Protein AF-A0A2M6ZTB7-F1 (afdb_monomer_lite)

Radius of gyration: 18.41 Å; chains: 1; bounding box: 44×35×54 Å

pLDDT: mean 92.67, std 8.5, range [42.66, 98.5]

Sequence (188 aa):
QRTSDKVWKHCDDIGVPPEVRERMFDTPRVFSTPVFTVYLQDWFQLLSSLDICVRQQIAMRYDIDNLSELYTAVTGFETTPVQLQQAGARVLNMIKAINVREGFSRKDDSLPERWFEPLQAEGKEVRLMDYYRKQELTKDDLNAMLDEYYTERGWDVEKGIPTKELLTNLGMADIAEDLAKQGRLRDG

Foldseek 3Di:
DPPLVVLVVVCVQLPPDPVLSVVQCVDPLSGQPLLSVLSVQLLVQLCVVVVFDPDPVRSVVHGLQVVQVVCCVPPVDHDHSVRSSLVSLLRVLVVLLVVLLVPDWPVNVDDDPCQQDWDADPNDTDHCARPVRPDGDDPVNVLVSQLVNCVSSCHDSVTSHHACVSCVVSVNNVSSVVCVVVVSYDDD

Structure (mmCIF, N/CA/C/O backbone):
data_AF-A0A2M6ZTB7-F1
#
_entry.id   AF-A0A2M6ZTB7-F1
#
loop_
_atom_site.group_PDB
_atom_site.id
_atom_site.type_symbol
_atom_site.label_atom_id
_atom_site.label_alt_id
_atom_site.label_comp_id
_atom_site.label_asym_id
_atom_site.label_entity_id
_atom_site.label_seq_id
_atom_site.pdbx_PDB_ins_code
_atom_site.Cartn_x
_atom_site.Cartn_y
_atom_site.Cartn_z
_atom_site.occupancy
_atom_site.B_iso_or_equiv
_atom_site.auth_seq_id
_atom_site.auth_comp_id
_atom_site.auth_asym_id
_atom_site.auth_atom_id
_atom_site.pdbx_PDB_model_num
ATOM 1 N N . GLN A 1 1 ? 6.199 14.087 -23.010 1.00 42.66 1 GLN A N 1
ATOM 2 C CA . GLN A 1 1 ? 6.257 15.246 -22.092 1.00 42.66 1 GLN A CA 1
ATOM 3 C C . GLN A 1 1 ? 4.886 15.479 -21.434 1.00 42.66 1 GLN A C 1
ATOM 5 O O . GLN A 1 1 ? 4.325 16.556 -21.550 1.00 42.66 1 GLN A O 1
ATOM 10 N N . ARG A 1 2 ? 4.290 14.438 -20.817 1.00 43.94 2 ARG A N 1
ATOM 11 C CA . ARG A 1 2 ? 2.910 14.488 -20.275 1.00 43.94 2 ARG A CA 1
ATOM 12 C C . ARG A 1 2 ? 2.606 13.372 -19.252 1.00 43.94 2 ARG A C 1
ATOM 14 O O . ARG A 1 2 ? 1.513 12.811 -19.258 1.00 43.94 2 ARG A O 1
ATOM 21 N N . THR A 1 3 ? 3.598 12.978 -18.451 1.00 59.25 3 THR A N 1
ATOM 22 C CA . THR A 1 3 ? 3.530 11.779 -17.591 1.00 59.25 3 THR A CA 1
ATOM 23 C C . THR A 1 3 ? 3.493 12.069 -16.089 1.00 59.25 3 THR A C 1
ATOM 25 O O . THR A 1 3 ? 2.875 11.288 -15.379 1.00 59.25 3 THR A O 1
ATOM 28 N N . SER A 1 4 ? 4.049 13.187 -15.611 1.00 68.00 4 SER A N 1
ATOM 29 C CA . SER A 1 4 ? 3.966 13.604 -14.200 1.00 68.00 4 SER A CA 1
ATOM 30 C C . SER A 1 4 ? 2.580 14.139 -13.835 1.00 68.00 4 SER A C 1
ATOM 32 O O . SER A 1 4 ? 1.966 13.644 -12.901 1.00 68.00 4 SER A O 1
ATOM 34 N N . ASP A 1 5 ? 2.028 15.069 -14.620 1.00 80.56 5 ASP A N 1
ATOM 35 C CA . ASP A 1 5 ? 0.853 15.860 -14.210 1.00 80.56 5 ASP A CA 1
ATOM 36 C C . ASP A 1 5 ? -0.415 15.018 -14.023 1.00 80.56 5 ASP A C 1
ATOM 38 O O . ASP A 1 5 ? -1.240 15.293 -13.157 1.00 80.56 5 ASP A O 1
ATOM 42 N N . LYS A 1 6 ? -0.573 13.957 -14.826 1.00 83.94 6 LYS A N 1
ATOM 43 C CA . LYS A 1 6 ? -1.694 13.017 -14.680 1.00 83.94 6 LYS A CA 1
ATOM 44 C C . LYS A 1 6 ? -1.564 12.161 -13.427 1.00 83.94 6 LYS A C 1
ATOM 46 O O . LYS A 1 6 ? -2.572 11.889 -12.786 1.00 83.94 6 LYS A O 1
ATOM 51 N N . VAL A 1 7 ? -0.343 11.730 -13.107 1.00 87.50 7 VAL A N 1
ATOM 52 C CA . VAL A 1 7 ? -0.070 10.982 -11.876 1.00 87.50 7 VAL A CA 1
ATOM 53 C C . VAL A 1 7 ? -0.282 11.899 -10.680 1.00 87.50 7 VAL A C 1
ATOM 55 O O . VAL A 1 7 ? -0.933 11.488 -9.738 1.00 87.50 7 VAL A O 1
ATOM 58 N N . TRP A 1 8 ? 0.162 13.155 -10.754 1.00 89.31 8 TRP A N 1
ATOM 59 C CA . TRP A 1 8 ? -0.031 14.145 -9.694 1.00 89.31 8 TRP A CA 1
ATOM 60 C C . TRP A 1 8 ? -1.503 14.422 -9.434 1.00 89.31 8 TRP A C 1
ATOM 62 O O . TRP A 1 8 ? -1.934 14.306 -8.295 1.00 89.31 8 TRP A O 1
ATOM 72 N N . LYS A 1 9 ? -2.287 14.683 -10.488 1.00 90.88 9 LYS A N 1
ATOM 73 C CA . LYS A 1 9 ? -3.735 14.827 -10.340 1.00 90.88 9 LYS A CA 1
ATOM 74 C C . LYS A 1 9 ? -4.351 13.589 -9.686 1.00 90.88 9 LYS A C 1
ATOM 76 O O . LYS A 1 9 ? -5.177 13.726 -8.800 1.00 90.88 9 LYS A O 1
ATOM 81 N N . HIS A 1 10 ? -3.959 12.392 -10.117 1.00 92.38 10 HIS A N 1
ATOM 82 C CA . HIS A 1 10 ? -4.506 11.177 -9.526 1.00 92.38 10 HIS A CA 1
ATOM 83 C C . HIS A 1 10 ? -4.080 10.989 -8.062 1.00 92.38 10 HIS A C 1
ATOM 85 O O . HIS A 1 10 ? -4.892 10.553 -7.258 1.00 92.38 10 HIS A O 1
ATOM 91 N N . CYS A 1 11 ? -2.840 11.342 -7.712 1.00 94.00 11 CYS A N 1
ATOM 92 C CA . CYS A 1 11 ? -2.367 11.387 -6.332 1.00 94.00 11 CYS A CA 1
ATOM 93 C C . CYS A 1 11 ? -3.241 12.321 -5.488 1.00 94.00 11 CYS A C 1
ATOM 95 O O . CYS A 1 11 ? -3.661 11.921 -4.409 1.00 94.00 11 CYS A O 1
ATOM 97 N N . ASP A 1 12 ? -3.565 13.508 -6.001 1.00 93.56 12 ASP A N 1
ATOM 98 C CA . ASP A 1 12 ? -4.455 14.453 -5.321 1.00 93.56 12 ASP A CA 1
ATOM 99 C C . ASP A 1 12 ? -5.869 13.865 -5.174 1.00 93.56 12 ASP A C 1
ATOM 101 O O . ASP A 1 12 ? -6.426 13.878 -4.081 1.00 93.56 12 ASP A O 1
ATOM 105 N N . ASP A 1 13 ? -6.409 13.260 -6.240 1.00 94.75 13 ASP A N 1
ATOM 106 C CA . ASP A 1 13 ? -7.751 12.664 -6.249 1.00 94.75 13 ASP A CA 1
ATOM 107 C C . ASP A 1 13 ? -7.890 11.527 -5.212 1.00 94.75 13 ASP A C 1
ATOM 109 O O . ASP A 1 13 ? -8.931 11.398 -4.575 1.00 94.75 13 ASP A O 1
ATOM 113 N N . ILE A 1 14 ? -6.851 10.709 -4.995 1.00 95.00 14 ILE A N 1
ATOM 114 C CA . ILE A 1 14 ? -6.863 9.632 -3.979 1.00 95.00 14 ILE A CA 1
ATOM 115 C C . ILE A 1 14 ? -6.324 10.090 -2.608 1.00 95.00 14 ILE A C 1
ATOM 117 O O . ILE A 1 14 ? -6.221 9.286 -1.677 1.00 95.00 14 ILE A O 1
ATOM 121 N N . GLY A 1 15 ? -5.977 11.377 -2.491 1.00 93.62 15 GLY A N 1
ATOM 122 C CA . GLY A 1 15 ? -5.510 12.071 -1.290 1.00 93.62 15 GLY A CA 1
ATOM 123 C C . GLY A 1 15 ? -4.103 11.693 -0.805 1.00 93.62 15 GLY A C 1
ATOM 124 O O . GLY A 1 15 ? -3.825 11.725 0.394 1.00 93.62 15 GLY A O 1
ATOM 125 N N . VAL A 1 16 ? -3.198 11.320 -1.706 1.00 95.38 16 VAL A N 1
ATOM 126 C CA . VAL A 1 16 ? -1.769 11.189 -1.382 1.00 95.38 16 VAL A CA 1
ATOM 127 C C . VAL A 1 16 ? -1.266 12.515 -0.789 1.00 95.38 16 VAL A C 1
ATOM 129 O O . VAL A 1 16 ? -1.418 13.553 -1.438 1.00 95.38 16 VAL A O 1
ATOM 132 N N . PRO A 1 17 ? -0.627 12.512 0.395 1.00 94.06 17 PRO A N 1
ATOM 133 C CA . PRO A 1 17 ? -0.090 13.738 0.975 1.00 94.06 17 PRO A CA 1
ATOM 134 C C . PRO A 1 17 ? 0.930 14.431 0.047 1.00 94.06 17 PRO A C 1
ATOM 136 O O . PRO A 1 17 ? 1.728 13.741 -0.602 1.00 94.06 17 PRO A O 1
ATOM 139 N N . PRO A 1 18 ? 0.953 15.776 -0.039 1.00 91.94 18 PRO A N 1
ATOM 140 C CA . PRO A 1 18 ? 1.816 16.499 -0.978 1.00 91.94 18 PRO A CA 1
ATOM 141 C C . PRO A 1 18 ? 3.305 16.152 -0.858 1.00 91.94 18 PRO A C 1
ATOM 143 O O . PRO A 1 18 ? 3.977 15.965 -1.871 1.00 91.94 18 PRO A O 1
ATOM 146 N N . GLU A 1 19 ? 3.808 15.989 0.365 1.00 92.31 19 GLU A N 1
ATOM 147 C CA . GLU A 1 19 ? 5.194 15.612 0.647 1.00 92.31 19 GLU A CA 1
ATOM 148 C C . GLU A 1 19 ? 5.526 14.193 0.167 1.00 92.31 19 GLU A C 1
ATOM 150 O O . GLU A 1 19 ? 6.653 13.904 -0.239 1.00 92.31 19 GLU A O 1
ATOM 155 N N . VAL A 1 20 ? 4.535 13.298 0.175 1.00 93.12 20 VAL A N 1
ATOM 156 C CA . VAL A 1 20 ? 4.659 11.939 -0.360 1.00 93.12 20 VAL A CA 1
ATOM 157 C C . VAL A 1 20 ? 4.690 12.002 -1.885 1.00 93.12 20 VAL A C 1
ATOM 159 O O . VAL A 1 20 ? 5.563 11.417 -2.527 1.00 93.12 20 VAL A O 1
ATOM 162 N N . ARG A 1 21 ? 3.758 12.754 -2.478 1.00 90.81 21 ARG A N 1
ATOM 163 C CA . ARG A 1 21 ? 3.678 12.957 -3.926 1.00 90.81 21 ARG A CA 1
ATOM 164 C C . ARG A 1 21 ? 4.986 13.522 -4.479 1.00 90.81 21 ARG A C 1
ATOM 166 O O . ARG A 1 21 ? 5.409 13.094 -5.545 1.00 90.81 21 ARG A O 1
ATOM 173 N N . GLU A 1 22 ? 5.636 14.442 -3.772 1.00 89.31 22 GLU A N 1
ATOM 174 C CA . GLU A 1 22 ? 6.933 14.998 -4.172 1.00 89.31 22 GLU A CA 1
ATOM 175 C C . GLU A 1 22 ? 8.058 13.956 -4.091 1.00 89.31 22 GLU A C 1
ATOM 177 O O . GLU A 1 22 ? 8.725 13.714 -5.101 1.00 89.31 22 GLU A O 1
ATOM 182 N N . ARG A 1 23 ? 8.214 13.251 -2.957 1.00 90.62 23 ARG A N 1
ATOM 183 C CA . ARG A 1 23 ? 9.262 12.215 -2.819 1.00 90.62 23 ARG A CA 1
ATOM 184 C C . ARG A 1 23 ? 9.094 11.047 -3.790 1.00 90.62 23 ARG A C 1
ATOM 186 O O . ARG A 1 23 ? 10.084 10.432 -4.171 1.00 90.62 23 ARG A O 1
ATOM 193 N N . MET A 1 24 ? 7.868 10.752 -4.239 1.00 89.88 24 MET A N 1
ATOM 194 C CA . MET A 1 24 ? 7.627 9.719 -5.254 1.00 89.88 24 MET A CA 1
ATOM 195 C C . MET A 1 24 ? 8.403 9.993 -6.549 1.00 89.88 24 MET A C 1
ATOM 197 O O . MET A 1 24 ? 8.732 9.037 -7.244 1.00 89.88 24 MET A O 1
ATOM 201 N N . PHE A 1 25 ? 8.690 11.253 -6.890 1.00 87.62 25 PHE A N 1
ATOM 202 C CA . PHE A 1 25 ? 9.443 11.622 -8.096 1.00 87.62 25 PHE A CA 1
ATOM 203 C C . PHE A 1 25 ? 10.911 11.976 -7.816 1.00 87.62 25 PHE A C 1
ATOM 205 O O . PHE A 1 25 ? 11.693 12.101 -8.759 1.00 87.62 25 PHE A O 1
ATOM 212 N N . ASP A 1 26 ? 11.302 12.085 -6.546 1.00 83.94 26 ASP A N 1
ATOM 213 C CA . ASP A 1 26 ? 12.676 12.344 -6.108 1.00 83.94 26 ASP A CA 1
ATOM 214 C C . ASP A 1 26 ? 13.402 11.031 -5.770 1.00 83.94 26 ASP A C 1
ATOM 216 O O . ASP A 1 26 ? 13.726 10.716 -4.628 1.00 83.94 26 ASP A O 1
ATOM 220 N N . THR A 1 27 ? 13.589 10.192 -6.788 1.00 78.62 27 THR A N 1
ATOM 221 C CA . THR A 1 27 ? 14.215 8.869 -6.657 1.00 78.62 27 THR A CA 1
ATOM 222 C C . THR A 1 27 ? 15.121 8.583 -7.856 1.00 78.62 27 THR A C 1
ATOM 224 O O . THR A 1 27 ? 14.825 9.044 -8.965 1.00 78.62 27 THR A O 1
ATOM 227 N N . PRO A 1 28 ? 16.191 7.775 -7.703 1.00 71.88 28 PRO A N 1
ATOM 228 C CA . PRO A 1 28 ? 17.043 7.363 -8.821 1.00 71.88 28 PRO A CA 1
ATOM 229 C C . PRO A 1 28 ? 16.280 6.731 -9.996 1.00 71.88 28 PRO A C 1
ATOM 231 O O . PRO A 1 28 ? 16.726 6.821 -11.137 1.00 71.88 28 PRO A O 1
ATOM 234 N N . ARG A 1 29 ? 15.103 6.141 -9.737 1.00 78.38 29 ARG A N 1
ATOM 235 C CA . ARG A 1 29 ? 14.225 5.531 -10.753 1.00 78.38 29 ARG A CA 1
ATOM 236 C C . ARG A 1 29 ? 13.236 6.505 -11.399 1.00 78.38 29 ARG A C 1
ATOM 238 O O . ARG A 1 29 ? 12.318 6.071 -12.090 1.00 78.38 29 ARG A O 1
ATOM 245 N N . VAL A 1 30 ? 13.382 7.816 -11.170 1.00 80.00 30 VAL A N 1
ATOM 246 C CA . VAL A 1 30 ? 12.500 8.910 -11.640 1.00 80.00 30 VAL A CA 1
ATOM 247 C C . VAL A 1 30 ? 11.078 8.874 -11.056 1.00 80.00 30 VAL A C 1
ATOM 249 O O . VAL A 1 30 ? 10.447 9.917 -10.911 1.00 80.00 30 VAL A O 1
ATOM 252 N N . PHE A 1 31 ? 10.547 7.695 -10.732 1.00 89.62 31 PHE A N 1
ATOM 253 C CA . PHE A 1 31 ? 9.262 7.508 -10.076 1.00 89.62 31 PHE A CA 1
ATOM 254 C C . PHE A 1 31 ? 9.243 6.223 -9.242 1.00 89.62 31 PHE A C 1
ATOM 256 O O . PHE A 1 31 ? 9.491 5.129 -9.754 1.00 89.62 31 PHE A O 1
ATOM 263 N N . SER A 1 32 ? 8.918 6.352 -7.958 1.00 92.81 32 SER A N 1
ATOM 264 C CA . SER A 1 32 ? 8.777 5.231 -7.034 1.00 92.81 32 SER A CA 1
ATOM 265 C C . SER A 1 32 ? 7.390 4.612 -7.201 1.00 92.81 32 SER A C 1
ATOM 267 O O . SER A 1 32 ? 6.411 5.001 -6.561 1.00 92.81 32 SER A O 1
ATOM 269 N N . THR A 1 33 ? 7.305 3.616 -8.086 1.00 94.06 33 THR A N 1
ATOM 270 C CA . THR A 1 33 ? 6.103 2.783 -8.214 1.00 94.06 33 THR A CA 1
ATOM 271 C C . THR A 1 33 ? 5.721 2.056 -6.917 1.00 94.06 33 THR A C 1
ATOM 273 O O . THR A 1 33 ? 4.517 1.919 -6.699 1.00 94.06 33 THR A O 1
ATOM 276 N N . PRO A 1 34 ? 6.648 1.631 -6.028 1.00 95.56 34 PRO A N 1
ATOM 277 C CA . PRO A 1 34 ? 6.288 1.021 -4.746 1.00 95.56 34 PRO A CA 1
ATOM 278 C C . PRO A 1 34 ? 5.505 1.965 -3.837 1.00 95.56 34 PRO A C 1
ATOM 280 O O . PRO A 1 34 ? 4.427 1.604 -3.367 1.00 95.56 34 PRO A O 1
ATOM 283 N N . VAL A 1 35 ? 5.996 3.197 -3.662 1.00 95.94 35 VAL A N 1
ATOM 284 C CA . VAL A 1 35 ? 5.342 4.210 -2.823 1.00 95.94 35 VAL A CA 1
ATOM 285 C C . VAL A 1 35 ? 3.971 4.558 -3.397 1.00 95.94 35 VAL A C 1
ATOM 287 O O . VAL A 1 35 ? 2.975 4.530 -2.684 1.00 95.94 35 VAL A O 1
ATOM 290 N N . PHE A 1 36 ? 3.873 4.774 -4.711 1.00 96.00 36 PHE A N 1
ATOM 291 C CA . PHE A 1 36 ? 2.584 5.000 -5.371 1.00 96.00 36 PHE A CA 1
ATOM 292 C C . PHE A 1 36 ? 1.600 3.829 -5.202 1.00 96.00 36 PHE A C 1
ATOM 294 O O . PHE A 1 36 ? 0.402 4.038 -5.007 1.00 96.00 36 PHE A O 1
ATOM 301 N N . THR A 1 37 ? 2.099 2.590 -5.231 1.00 96.62 37 THR A N 1
ATOM 302 C CA . THR A 1 37 ? 1.276 1.381 -5.084 1.00 96.62 37 THR A CA 1
ATOM 303 C C . THR A 1 37 ? 0.607 1.297 -3.714 1.00 96.62 37 THR A C 1
ATOM 305 O O . THR A 1 37 ? -0.526 0.825 -3.649 1.00 96.62 37 THR A O 1
ATOM 308 N N . VAL A 1 38 ? 1.242 1.779 -2.637 1.00 97.88 38 VAL A N 1
ATOM 309 C CA . VAL A 1 38 ? 0.643 1.799 -1.288 1.00 97.88 38 VAL A CA 1
ATOM 310 C C . VAL A 1 38 ? -0.702 2.526 -1.298 1.00 97.88 38 VAL A C 1
ATOM 312 O O . VAL A 1 38 ? -1.724 1.942 -0.936 1.00 97.88 38 VAL A O 1
ATOM 315 N N . TYR A 1 39 ? -0.709 3.757 -1.802 1.00 96.94 39 TYR A N 1
ATOM 316 C CA . TYR A 1 39 ? -1.903 4.600 -1.842 1.00 96.94 39 TYR A CA 1
ATOM 317 C C . TYR A 1 39 ? -2.938 4.101 -2.847 1.00 96.94 39 TYR A C 1
ATOM 319 O O . TYR A 1 39 ? -4.137 4.142 -2.579 1.00 96.94 39 TYR A O 1
ATOM 327 N N . LEU A 1 40 ? -2.488 3.576 -3.990 1.00 95.75 40 LEU A N 1
ATOM 328 C CA . LEU A 1 40 ? -3.390 3.003 -4.984 1.00 95.75 40 LEU A CA 1
ATOM 329 C C . LEU A 1 40 ? -4.127 1.769 -4.440 1.00 95.75 40 LEU A C 1
ATOM 331 O O . LEU A 1 40 ? -5.316 1.589 -4.702 1.00 95.75 40 LEU A O 1
ATOM 335 N N . GLN A 1 41 ? -3.439 0.919 -3.675 1.00 97.44 41 GLN A N 1
ATOM 336 C CA . GLN A 1 41 ? -4.066 -0.235 -3.039 1.00 97.44 41 GLN A CA 1
ATOM 337 C C . GLN A 1 41 ? -5.074 0.190 -1.972 1.00 97.44 41 GLN A C 1
ATOM 339 O O . GLN A 1 41 ? -6.168 -0.366 -1.945 1.00 97.44 41 GLN A O 1
ATOM 344 N N . ASP A 1 42 ? -4.760 1.197 -1.157 1.00 97.62 42 ASP A N 1
ATOM 345 C CA . ASP A 1 42 ? -5.686 1.718 -0.139 1.00 97.62 42 ASP A CA 1
ATOM 346 C C . ASP A 1 42 ? -6.947 2.290 -0.774 1.00 97.62 42 ASP A C 1
ATOM 348 O O . ASP A 1 42 ? -8.061 1.979 -0.348 1.00 97.62 42 ASP A O 1
ATOM 352 N N . TRP A 1 43 ? -6.775 3.043 -1.860 1.00 96.94 43 TRP A N 1
ATOM 353 C CA . TRP A 1 43 ? -7.870 3.544 -2.676 1.00 96.94 43 TRP A CA 1
ATOM 354 C C . TRP A 1 43 ? -8.745 2.413 -3.227 1.00 96.94 43 TRP A C 1
ATOM 356 O O . TRP A 1 43 ? -9.968 2.457 -3.112 1.00 96.94 43 TRP A O 1
ATOM 366 N N . PHE A 1 44 ? -8.147 1.356 -3.781 1.00 96.50 44 PHE A N 1
ATOM 367 C CA . PHE A 1 44 ? -8.914 0.215 -4.280 1.00 96.50 44 PHE A CA 1
ATOM 368 C C . PHE A 1 44 ? -9.634 -0.557 -3.177 1.00 96.50 44 PHE A C 1
ATOM 370 O O . PHE A 1 44 ? -10.754 -1.017 -3.414 1.00 96.50 44 PHE A O 1
ATOM 377 N N . GLN A 1 45 ? -9.050 -0.678 -1.983 1.00 97.44 45 GLN A N 1
ATOM 378 C CA . GLN A 1 45 ? -9.747 -1.288 -0.851 1.00 97.44 45 GLN A CA 1
ATOM 379 C C . GLN A 1 45 ? -10.917 -0.432 -0.375 1.00 97.44 45 GLN A C 1
ATOM 381 O O . GLN A 1 45 ? -11.980 -0.975 -0.070 1.00 97.44 45 GLN A O 1
ATOM 386 N N . LEU A 1 46 ? -10.767 0.894 -0.375 1.00 96.88 46 LEU A N 1
ATOM 387 C CA . LEU A 1 46 ? -11.864 1.810 -0.085 1.00 96.88 46 LEU A CA 1
ATOM 388 C C . LEU A 1 46 ? -12.998 1.648 -1.106 1.00 96.88 46 LEU A C 1
ATOM 390 O O . LEU A 1 46 ? -14.128 1.373 -0.71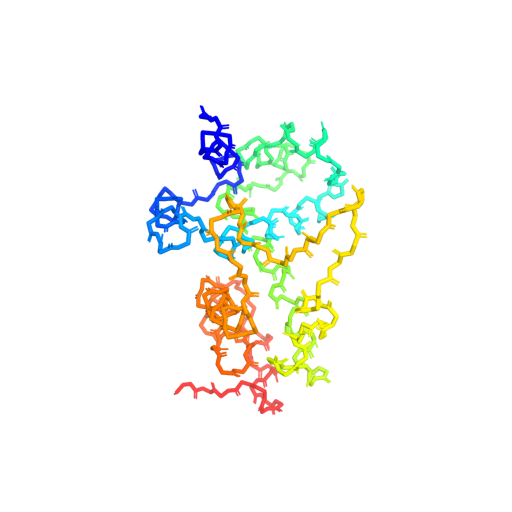2 1.00 96.88 46 LEU A O 1
ATOM 394 N N . LEU A 1 47 ? -12.701 1.736 -2.407 1.00 96.88 47 LEU A N 1
ATOM 395 C CA . LEU A 1 47 ? -13.711 1.576 -3.461 1.00 96.88 47 LEU A CA 1
ATOM 396 C C . LEU A 1 47 ? -14.421 0.221 -3.379 1.00 96.88 47 LEU A C 1
ATOM 398 O O . LEU A 1 47 ? -15.644 0.170 -3.470 1.00 96.88 47 LEU A O 1
ATOM 402 N N . SER A 1 48 ? -13.670 -0.860 -3.157 1.00 96.56 48 SER A N 1
ATOM 403 C CA . SER A 1 48 ? -14.238 -2.205 -3.003 1.00 96.56 48 SER A CA 1
ATOM 404 C C . SER A 1 48 ? -15.147 -2.304 -1.775 1.00 96.56 48 SER A C 1
ATOM 406 O O . SER A 1 48 ? -16.188 -2.949 -1.839 1.00 96.56 48 SER A O 1
ATOM 408 N N . SER A 1 49 ? -14.797 -1.630 -0.675 1.00 96.44 49 SER A N 1
ATOM 409 C CA . SER A 1 49 ? -15.620 -1.596 0.544 1.00 96.44 49 SER A CA 1
ATOM 410 C C . SER A 1 49 ? -16.910 -0.791 0.366 1.00 96.44 49 SER A C 1
ATOM 412 O O . SER A 1 49 ? -17.897 -1.060 1.044 1.00 96.44 49 SER A O 1
ATOM 414 N N . LEU A 1 50 ? -16.907 0.183 -0.548 1.00 95.94 50 LEU A N 1
ATOM 415 C CA . LEU A 1 50 ? -18.075 0.984 -0.925 1.00 95.94 50 LEU A CA 1
ATOM 416 C C . LEU A 1 50 ? -18.888 0.361 -2.076 1.00 95.94 50 LEU A C 1
ATOM 418 O O . LEU A 1 50 ? -19.841 0.979 -2.543 1.00 95.94 50 LEU A O 1
ATOM 422 N N . ASP A 1 51 ? -18.499 -0.828 -2.551 1.00 94.94 51 ASP A N 1
ATOM 423 C CA . ASP A 1 51 ? -19.060 -1.502 -3.732 1.00 94.94 51 ASP A CA 1
ATOM 424 C C . ASP A 1 51 ? -19.022 -0.637 -5.014 1.00 94.94 51 ASP A C 1
ATOM 426 O O . ASP A 1 51 ? -19.852 -0.736 -5.920 1.00 94.94 51 ASP A O 1
ATOM 430 N N . ILE A 1 52 ? -18.021 0.244 -5.111 1.00 95.38 52 ILE A N 1
ATOM 431 C CA . ILE A 1 52 ? -17.788 1.078 -6.289 1.00 95.38 52 ILE A CA 1
ATOM 432 C C . ILE A 1 52 ? -16.916 0.309 -7.278 1.00 95.38 52 ILE A C 1
ATOM 434 O O . ILE A 1 52 ? -15.823 -0.165 -6.967 1.00 95.38 52 ILE A O 1
ATOM 438 N N . CYS A 1 53 ? -17.376 0.230 -8.527 1.00 94.69 53 CYS A N 1
ATOM 439 C CA . CYS A 1 53 ? -16.642 -0.451 -9.585 1.00 94.69 53 CYS A CA 1
ATOM 440 C C . CYS A 1 53 ? -15.248 0.171 -9.802 1.00 94.69 53 CYS A C 1
ATOM 442 O O . CYS A 1 53 ? -15.122 1.303 -10.265 1.00 94.69 53 CYS A O 1
ATOM 444 N N . VAL A 1 54 ? -14.195 -0.621 -9.581 1.00 93.19 54 VAL A N 1
ATOM 445 C CA . VAL A 1 54 ? -12.786 -0.205 -9.740 1.00 93.19 54 VAL A CA 1
ATOM 446 C C . VAL A 1 54 ? -12.327 -0.072 -11.198 1.00 93.19 54 VAL A C 1
ATOM 448 O O . VAL A 1 54 ? -11.166 0.241 -11.461 1.00 93.19 54 VAL A O 1
ATOM 451 N N . ARG A 1 55 ? -13.209 -0.307 -12.184 1.00 92.75 55 ARG A N 1
ATOM 452 C CA . ARG A 1 55 ? -12.860 -0.078 -13.592 1.00 92.75 55 ARG A CA 1
ATOM 453 C C . ARG A 1 55 ? -12.462 1.381 -13.770 1.00 92.75 55 ARG A C 1
ATOM 455 O O . ARG A 1 55 ? -13.199 2.273 -13.364 1.00 92.75 55 ARG A O 1
ATOM 462 N N . GLN A 1 56 ? -11.338 1.611 -14.440 1.00 87.12 56 GLN A N 1
ATOM 463 C CA . GLN A 1 56 ? -10.696 2.922 -14.529 1.00 87.12 56 GLN A CA 1
ATOM 464 C C . GLN A 1 56 ? -11.665 4.056 -14.917 1.00 87.12 56 GLN A C 1
ATOM 466 O O . GLN A 1 56 ? -11.673 5.105 -14.284 1.00 87.12 56 GLN A O 1
ATOM 471 N N . GLN A 1 57 ? -12.533 3.847 -15.911 1.00 89.69 57 GLN A N 1
ATOM 472 C CA . GLN A 1 57 ? -13.507 4.852 -16.359 1.00 89.69 57 GLN A CA 1
ATOM 473 C C . GLN A 1 57 ? -14.586 5.222 -15.323 1.00 89.69 57 GLN A C 1
ATOM 475 O O . GLN A 1 57 ? -15.246 6.248 -15.480 1.00 89.69 57 GLN A O 1
ATOM 480 N N . ILE A 1 58 ? -14.794 4.374 -14.314 1.00 91.31 58 ILE A N 1
ATOM 481 C CA . ILE A 1 58 ? -15.692 4.617 -13.183 1.00 91.31 58 ILE A CA 1
ATOM 482 C C . ILE A 1 58 ? -14.893 5.197 -12.017 1.00 91.31 58 ILE A C 1
ATOM 484 O O . ILE A 1 58 ? -15.233 6.275 -11.547 1.00 91.31 58 ILE A O 1
ATOM 488 N N . ALA A 1 59 ? -13.795 4.544 -11.624 1.00 89.50 59 ALA A N 1
ATOM 489 C CA . ALA A 1 59 ? -12.954 4.966 -10.504 1.00 89.50 59 ALA A CA 1
ATOM 490 C C . ALA A 1 59 ? -12.438 6.410 -10.648 1.00 89.50 59 ALA A C 1
ATOM 492 O O . ALA A 1 59 ? -12.431 7.147 -9.674 1.00 89.50 59 ALA A O 1
ATOM 493 N N . MET A 1 60 ? -12.089 6.853 -11.864 1.00 88.81 60 MET A N 1
ATOM 494 C CA . MET A 1 60 ? -11.623 8.227 -12.130 1.00 88.81 60 MET A CA 1
ATOM 495 C C . MET A 1 60 ? -12.715 9.311 -12.024 1.00 88.81 60 MET A C 1
ATOM 497 O O . MET A 1 60 ? -12.437 10.475 -12.298 1.00 88.81 60 MET A O 1
ATOM 501 N N . ARG A 1 61 ? -13.967 8.953 -11.711 1.00 92.06 61 ARG A N 1
ATOM 502 C CA . ARG A 1 61 ? -15.040 9.925 -11.426 1.00 92.06 61 ARG A CA 1
ATOM 503 C C . ARG A 1 61 ? -15.133 10.291 -9.951 1.00 92.06 61 ARG A C 1
ATOM 505 O O . ARG A 1 61 ? -15.901 11.185 -9.611 1.00 92.06 61 ARG A O 1
ATOM 512 N N . TYR A 1 62 ? -14.393 9.581 -9.113 1.00 95.06 62 TYR A N 1
ATOM 513 C CA . TYR A 1 62 ? -14.388 9.756 -7.677 1.00 95.06 62 TYR A CA 1
ATOM 514 C C . TYR A 1 62 ? -13.042 10.320 -7.246 1.00 95.06 62 TYR A C 1
ATOM 516 O O . TYR A 1 62 ? -12.001 9.955 -7.791 1.00 95.06 62 TYR A O 1
ATOM 524 N N . ASP A 1 63 ? -13.101 11.193 -6.259 1.00 96.38 63 ASP A N 1
ATOM 525 C CA . ASP A 1 63 ? -11.970 11.679 -5.491 1.00 96.38 63 ASP A CA 1
ATOM 526 C C . ASP A 1 63 ? -12.325 11.513 -4.008 1.00 96.38 63 ASP A C 1
ATOM 528 O O . ASP A 1 63 ? -13.471 11.214 -3.651 1.00 96.38 63 ASP A O 1
ATOM 532 N N . ILE A 1 64 ? -11.331 11.611 -3.136 1.00 96.75 64 ILE A N 1
ATOM 533 C CA . ILE A 1 64 ? -11.518 11.323 -1.717 1.00 96.75 64 ILE A CA 1
ATOM 534 C C . ILE A 1 64 ? -12.495 12.299 -1.043 1.00 96.75 64 ILE A C 1
ATOM 536 O O . ILE A 1 64 ? -13.225 11.900 -0.130 1.00 96.75 64 ILE A O 1
ATOM 540 N N . ASP A 1 65 ? -12.563 13.539 -1.531 1.00 96.94 65 ASP A N 1
ATOM 541 C CA . ASP A 1 65 ? -13.454 14.569 -1.008 1.00 96.94 65 ASP A CA 1
ATOM 542 C C . ASP A 1 65 ? -14.906 14.218 -1.336 1.00 96.94 65 ASP A C 1
ATOM 544 O O . ASP A 1 65 ? -15.725 14.038 -0.429 1.00 96.94 65 ASP A O 1
ATOM 548 N N . ASN A 1 66 ? -15.211 13.985 -2.615 1.00 96.94 66 ASN A N 1
ATOM 549 C CA . ASN A 1 66 ? -16.560 13.648 -3.051 1.00 96.94 66 ASN A CA 1
ATOM 550 C C . ASN A 1 66 ? -17.042 12.302 -2.495 1.00 96.94 66 ASN A C 1
ATOM 552 O O . ASN A 1 66 ? -18.224 12.163 -2.181 1.00 96.94 66 ASN A O 1
ATOM 556 N N . LEU A 1 67 ? -16.150 11.325 -2.290 1.00 97.12 67 LEU A N 1
ATOM 557 C CA . LEU A 1 67 ? -16.519 10.066 -1.644 1.00 97.12 67 LEU A CA 1
ATOM 558 C C . LEU A 1 67 ? -16.887 10.262 -0.178 1.00 97.12 67 LEU A C 1
ATOM 560 O O . LEU A 1 67 ? -17.820 9.612 0.289 1.00 97.12 67 LEU A O 1
ATOM 564 N N . SER A 1 68 ? -16.193 11.145 0.542 1.00 97.38 68 SER A N 1
ATOM 565 C CA . SER A 1 68 ? -16.517 11.437 1.943 1.00 97.38 68 SER A CA 1
ATOM 566 C C . SER A 1 68 ? -17.894 12.092 2.088 1.00 97.38 68 SER A C 1
ATOM 568 O O . SER A 1 68 ? -18.684 11.700 2.956 1.00 97.38 68 SER A O 1
ATOM 570 N N . GLU A 1 69 ? -18.236 12.999 1.171 1.00 98.06 69 GLU A N 1
ATOM 571 C CA . GLU A 1 69 ? -19.555 13.628 1.099 1.00 98.06 69 GLU A CA 1
ATOM 572 C C . GLU A 1 69 ? -20.645 12.615 0.731 1.00 98.06 69 GLU A C 1
ATOM 574 O O . GLU A 1 69 ? -21.672 12.536 1.407 1.00 98.06 69 GLU A O 1
ATOM 579 N N . LEU A 1 70 ? -20.412 11.794 -0.301 1.00 97.44 70 LEU A N 1
ATOM 580 C CA . LEU A 1 70 ? -21.348 10.755 -0.738 1.00 97.44 70 LEU A CA 1
ATOM 581 C C . LEU A 1 70 ? -21.600 9.722 0.363 1.00 97.44 70 LEU A C 1
ATOM 583 O O . LEU A 1 70 ? -22.751 9.371 0.619 1.00 97.44 70 LEU A O 1
ATOM 587 N N . TYR A 1 71 ? -20.547 9.256 1.035 1.00 98.06 71 TYR A N 1
ATOM 588 C CA . TYR A 1 71 ? -20.661 8.315 2.145 1.00 98.06 71 TYR A CA 1
ATOM 589 C C . TYR A 1 71 ? -21.521 8.892 3.273 1.00 98.06 71 TYR A C 1
ATOM 591 O O . TYR A 1 71 ? -22.460 8.233 3.730 1.00 98.06 71 TYR A O 1
ATOM 599 N N . THR A 1 72 ? -21.250 10.137 3.679 1.00 98.19 72 THR A N 1
ATOM 600 C CA . THR A 1 72 ? -22.012 10.818 4.734 1.00 98.19 72 THR A CA 1
ATOM 601 C C . THR A 1 72 ? -23.474 10.999 4.326 1.00 98.19 72 THR A C 1
ATOM 603 O O . THR A 1 72 ? -24.377 10.680 5.099 1.00 98.19 72 THR A O 1
ATOM 606 N N . ALA A 1 73 ? -23.729 11.438 3.091 1.00 98.06 73 ALA A N 1
ATOM 607 C CA . ALA A 1 73 ? -25.077 11.679 2.583 1.00 98.06 73 ALA A CA 1
ATOM 608 C C . ALA A 1 73 ? -25.923 10.399 2.477 1.00 98.06 73 ALA A C 1
ATOM 610 O O . ALA A 1 73 ? -27.123 10.432 2.742 1.00 98.06 73 ALA A O 1
ATOM 611 N N . VAL A 1 74 ? -25.315 9.275 2.084 1.00 97.56 74 VAL A N 1
ATOM 612 C CA . VAL A 1 74 ? -26.021 7.997 1.896 1.00 97.56 74 VAL A CA 1
ATOM 613 C C . VAL A 1 74 ? -26.229 7.259 3.217 1.00 97.56 74 VAL A C 1
ATOM 615 O O . VAL A 1 74 ? -27.288 6.671 3.426 1.00 97.56 74 VAL A O 1
ATOM 618 N N . THR A 1 75 ? -25.230 7.258 4.102 1.00 97.50 75 THR A N 1
ATOM 619 C CA . THR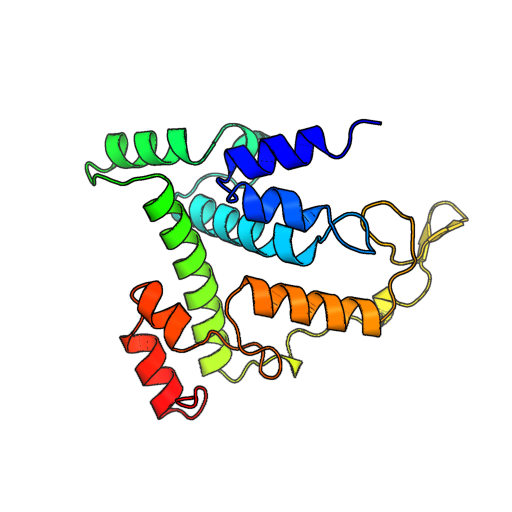 A 1 75 ? -25.250 6.429 5.320 1.00 97.50 75 THR A CA 1
ATOM 620 C C . THR A 1 75 ? -25.718 7.174 6.568 1.00 97.50 75 THR A C 1
ATOM 622 O O . THR A 1 75 ? -26.169 6.539 7.520 1.00 97.50 75 THR A O 1
ATOM 625 N N . GLY A 1 76 ? -25.602 8.505 6.587 1.00 97.75 76 GLY A N 1
ATOM 626 C CA . GLY A 1 76 ? -25.809 9.332 7.776 1.00 97.75 76 GLY A CA 1
ATOM 627 C C . GLY A 1 76 ? -24.653 9.297 8.784 1.00 97.75 76 GLY A C 1
ATOM 628 O O . GLY A 1 76 ? -24.739 9.966 9.811 1.00 97.75 76 GLY A O 1
ATOM 629 N N . PHE A 1 77 ? -23.577 8.545 8.522 1.00 97.31 77 PHE A N 1
ATOM 630 C CA . PHE A 1 77 ? -22.371 8.558 9.348 1.00 97.31 77 PHE A CA 1
ATOM 631 C C . PHE A 1 77 ? -21.410 9.632 8.850 1.00 97.31 77 PHE A C 1
ATOM 633 O O . PHE A 1 77 ? -20.865 9.520 7.753 1.00 97.31 77 PHE A O 1
ATOM 640 N N . GLU A 1 78 ? -21.183 10.654 9.671 1.00 97.44 78 GLU A N 1
ATOM 641 C CA . GLU A 1 78 ? -20.210 11.699 9.361 1.00 97.44 78 GLU A CA 1
ATOM 642 C C . GLU A 1 78 ? -18.803 11.109 9.223 1.00 97.44 78 GLU A C 1
ATOM 644 O O . GLU A 1 78 ? -18.333 10.355 10.081 1.00 97.44 78 GLU A O 1
ATOM 649 N N . THR A 1 79 ? -18.127 11.462 8.131 1.00 97.19 79 THR A N 1
ATOM 650 C CA . THR A 1 79 ? -16.735 11.089 7.896 1.00 97.19 79 THR A CA 1
ATOM 651 C C . THR A 1 79 ? -15.956 12.224 7.239 1.00 97.19 79 THR A C 1
ATOM 653 O O . THR A 1 79 ? -16.532 13.184 6.732 1.00 97.19 79 THR A O 1
ATOM 656 N N . THR A 1 80 ? -14.632 12.111 7.242 1.00 97.50 80 THR A N 1
ATOM 657 C CA . THR A 1 80 ? -13.722 13.020 6.543 1.00 97.50 80 THR A CA 1
ATOM 658 C C . THR A 1 80 ? -12.912 12.265 5.488 1.00 97.50 80 THR A C 1
ATOM 660 O O . THR A 1 80 ? -12.762 11.041 5.593 1.00 97.50 80 THR A O 1
ATOM 663 N N . PRO A 1 81 ? -12.319 12.966 4.504 1.00 97.00 81 PRO A N 1
ATOM 664 C CA . PRO A 1 81 ? -11.426 12.350 3.524 1.00 97.00 81 PRO A CA 1
ATOM 665 C C . PRO A 1 81 ? -10.331 11.498 4.181 1.00 97.00 81 PRO A C 1
ATOM 667 O O . PRO A 1 81 ? -10.169 10.323 3.859 1.00 97.00 81 PRO A O 1
ATOM 670 N N . VAL A 1 82 ? -9.665 12.045 5.204 1.00 95.94 82 VAL A N 1
ATOM 671 C CA . VAL A 1 82 ? -8.603 11.358 5.959 1.00 95.94 82 VAL A CA 1
ATOM 672 C C . VAL A 1 82 ? -9.111 10.078 6.628 1.00 95.94 82 VAL A C 1
ATOM 674 O O . VAL A 1 82 ? -8.434 9.050 6.596 1.00 95.94 82 VAL A O 1
ATOM 677 N N . GLN A 1 83 ? -10.312 10.102 7.213 1.00 96.62 83 GLN A N 1
ATOM 678 C CA . GLN A 1 83 ? -10.897 8.918 7.847 1.00 96.62 83 GLN A CA 1
ATOM 679 C C . GLN A 1 83 ? -11.220 7.815 6.830 1.00 96.62 83 GLN A C 1
ATOM 681 O O . GLN A 1 83 ? -10.997 6.637 7.123 1.00 96.62 83 GLN A O 1
ATOM 686 N N . LEU A 1 84 ? -11.696 8.168 5.629 1.00 96.50 84 LEU A N 1
ATOM 687 C CA . LEU A 1 84 ? -11.921 7.196 4.556 1.00 96.50 84 LEU A CA 1
ATOM 688 C C . LEU A 1 84 ? -10.613 6.597 4.028 1.00 96.50 84 LEU A C 1
ATOM 690 O O . LEU A 1 84 ? -10.543 5.388 3.802 1.00 96.50 84 LEU A O 1
ATOM 694 N N . GLN A 1 85 ? -9.553 7.393 3.898 1.00 95.75 85 GLN A N 1
ATOM 695 C CA . GLN A 1 85 ? -8.234 6.870 3.523 1.00 95.75 85 GLN A CA 1
ATOM 696 C C . GLN A 1 85 ? -7.698 5.891 4.565 1.00 95.75 85 GLN A C 1
ATOM 698 O O . GLN A 1 85 ? -7.263 4.790 4.224 1.00 95.75 85 GLN A O 1
ATOM 703 N N . GLN A 1 86 ? -7.797 6.251 5.848 1.00 96.81 86 GLN A N 1
ATOM 704 C CA . GLN A 1 86 ? -7.438 5.362 6.952 1.00 96.81 86 GLN A CA 1
ATOM 705 C C . GLN A 1 86 ? -8.266 4.072 6.936 1.00 96.81 86 GLN A C 1
ATOM 707 O O . GLN A 1 86 ? -7.748 3.013 7.289 1.00 96.81 86 GLN A O 1
ATOM 712 N N . ALA A 1 87 ? -9.530 4.121 6.500 1.00 97.56 87 ALA A N 1
ATOM 713 C CA . ALA A 1 87 ? -10.346 2.924 6.327 1.00 97.56 87 ALA A CA 1
ATOM 714 C C . ALA A 1 87 ? -9.802 2.004 5.220 1.00 97.56 87 ALA A C 1
ATOM 716 O O . ALA A 1 87 ? -9.674 0.803 5.457 1.00 97.56 87 ALA A O 1
ATOM 717 N N . GLY A 1 88 ? -9.410 2.549 4.062 1.00 97.69 88 GLY A N 1
ATOM 718 C CA . GLY A 1 88 ? -8.752 1.784 2.993 1.00 97.69 88 GLY A CA 1
ATOM 719 C C . GLY A 1 88 ? -7.448 1.126 3.460 1.00 97.69 88 GLY A C 1
ATOM 720 O O . GLY A 1 88 ? -7.263 -0.086 3.307 1.00 97.69 88 GLY A O 1
ATOM 721 N N . ALA A 1 89 ? -6.592 1.896 4.141 1.00 98.00 89 ALA A N 1
ATOM 722 C CA . ALA A 1 89 ? -5.349 1.400 4.731 1.00 98.00 89 ALA A CA 1
ATOM 723 C C . ALA A 1 89 ? -5.595 0.299 5.776 1.00 98.00 89 ALA A C 1
ATOM 725 O O . ALA A 1 89 ? -4.882 -0.711 5.801 1.00 98.00 89 ALA A O 1
ATOM 726 N N . ARG A 1 90 ? -6.620 0.457 6.624 1.00 98.50 90 ARG A N 1
ATOM 727 C CA . ARG A 1 90 ? -7.040 -0.547 7.613 1.00 98.50 90 ARG A CA 1
ATOM 728 C C . ARG A 1 90 ? -7.450 -1.856 6.943 1.00 98.50 90 ARG A C 1
ATOM 730 O O . ARG A 1 90 ? -6.999 -2.909 7.383 1.00 98.50 90 ARG A O 1
ATOM 737 N N . VAL A 1 91 ? -8.241 -1.808 5.869 1.00 98.31 91 VAL A N 1
ATOM 738 C CA . VAL A 1 91 ? -8.694 -3.013 5.151 1.00 98.31 91 VAL A CA 1
ATOM 739 C C . VAL A 1 91 ? -7.516 -3.796 4.575 1.00 98.31 91 VAL A C 1
ATOM 741 O O . VAL A 1 91 ? -7.432 -5.005 4.790 1.00 98.31 91 VAL A O 1
ATOM 744 N N . LEU A 1 92 ? -6.561 -3.147 3.903 1.00 98.31 92 LEU A N 1
ATOM 745 C CA . LEU A 1 92 ? -5.425 -3.896 3.357 1.00 98.31 92 LEU A CA 1
ATOM 746 C C . LEU A 1 92 ? -4.541 -4.490 4.466 1.00 98.31 92 LEU A C 1
ATOM 748 O O . LEU A 1 92 ? -4.068 -5.621 4.351 1.00 98.31 92 LEU A O 1
ATOM 752 N N . ASN A 1 93 ? -4.324 -3.748 5.555 1.00 98.44 93 ASN A N 1
ATOM 753 C CA . ASN A 1 93 ? -3.526 -4.237 6.677 1.00 98.44 93 ASN A CA 1
ATOM 754 C C . ASN A 1 93 ? -4.222 -5.383 7.426 1.00 98.44 93 ASN A C 1
ATOM 756 O O . ASN A 1 93 ? -3.542 -6.312 7.853 1.00 98.44 93 ASN A O 1
ATOM 760 N N . MET A 1 94 ? -5.555 -5.382 7.500 1.00 98.31 94 MET A N 1
ATOM 761 C CA . MET A 1 94 ? -6.344 -6.525 7.967 1.00 98.31 94 MET A CA 1
ATOM 762 C C . MET A 1 94 ? -6.102 -7.761 7.089 1.00 98.31 94 MET A C 1
ATOM 764 O O . MET A 1 94 ? -5.820 -8.840 7.605 1.00 98.31 94 MET A O 1
ATOM 768 N N . ILE A 1 95 ? -6.152 -7.612 5.760 1.00 97.88 95 ILE A N 1
ATOM 769 C CA . ILE A 1 95 ? -5.886 -8.715 4.822 1.00 97.88 95 ILE A CA 1
ATOM 770 C C . ILE A 1 95 ? -4.466 -9.263 5.023 1.00 97.88 95 ILE A C 1
ATOM 772 O O . ILE A 1 95 ? -4.281 -10.478 5.124 1.00 97.88 95 ILE A O 1
ATOM 776 N N . LYS A 1 96 ? -3.456 -8.388 5.147 1.00 98.00 96 LYS A N 1
ATOM 777 C CA . LYS A 1 96 ? -2.083 -8.832 5.433 1.00 98.00 96 LYS A CA 1
ATOM 778 C C . LYS A 1 96 ? -1.987 -9.523 6.792 1.00 98.00 96 LYS A C 1
ATOM 780 O O . LYS A 1 96 ? -1.336 -10.558 6.874 1.00 98.00 96 LYS A O 1
ATOM 785 N N . ALA A 1 97 ? -2.637 -9.003 7.831 1.00 97.88 97 ALA A N 1
ATOM 786 C CA . ALA A 1 97 ? -2.642 -9.608 9.161 1.00 97.88 97 ALA A CA 1
ATOM 787 C C . ALA A 1 97 ? -3.228 -11.029 9.146 1.00 97.88 97 ALA A C 1
ATOM 789 O O . ALA A 1 97 ? -2.644 -11.929 9.747 1.00 97.88 97 ALA A O 1
ATOM 790 N N . ILE A 1 98 ? -4.314 -11.257 8.396 1.00 97.88 98 ILE A N 1
ATOM 791 C CA . ILE A 1 98 ? -4.875 -12.599 8.184 1.00 97.88 98 ILE A CA 1
ATOM 792 C C . ILE A 1 98 ? -3.827 -13.514 7.540 1.00 97.88 98 ILE A C 1
ATOM 794 O O . ILE A 1 98 ? -3.567 -14.594 8.058 1.00 97.88 98 ILE A O 1
ATOM 798 N N . ASN A 1 99 ? -3.161 -13.074 6.470 1.00 97.88 99 ASN A N 1
ATOM 799 C CA . ASN A 1 99 ? -2.119 -13.880 5.824 1.00 97.88 99 ASN A CA 1
ATOM 800 C C . ASN A 1 99 ? -0.952 -14.182 6.784 1.00 97.88 99 ASN A C 1
ATOM 802 O O . ASN A 1 99 ? -0.470 -15.311 6.851 1.00 97.88 99 ASN A O 1
ATOM 806 N N . VAL A 1 100 ? -0.514 -13.200 7.572 1.00 97.56 100 VAL A N 1
ATOM 807 C CA . VAL A 1 100 ? 0.566 -13.373 8.556 1.00 97.56 100 VAL A CA 1
ATOM 808 C C . VAL A 1 100 ? 0.182 -14.374 9.644 1.00 97.56 100 VAL A C 1
ATOM 810 O O . VAL A 1 100 ? 1.011 -15.201 10.034 1.00 97.56 100 VAL A O 1
ATOM 813 N N . ARG A 1 101 ? -1.074 -14.351 10.105 1.00 96.75 101 ARG A N 1
ATOM 814 C CA . ARG A 1 101 ? -1.619 -15.347 11.037 1.00 96.75 101 ARG A CA 1
ATOM 815 C C . ARG A 1 101 ? -1.446 -16.762 10.479 1.00 96.75 101 ARG A C 1
ATOM 817 O O . ARG A 1 101 ? -0.885 -17.630 11.151 1.00 96.75 101 ARG A O 1
ATOM 824 N N . GLU A 1 102 ? -1.798 -16.947 9.206 1.00 96.56 102 GLU A N 1
ATOM 825 C CA . GLU A 1 102 ? -1.645 -18.214 8.472 1.00 96.56 102 GLU A CA 1
ATOM 826 C C . GLU A 1 102 ? -0.184 -18.560 8.115 1.00 96.56 102 GLU A C 1
ATOM 828 O O . GLU A 1 102 ? 0.100 -19.638 7.597 1.00 96.56 102 GLU A O 1
ATOM 833 N N . GLY A 1 103 ? 0.775 -17.691 8.445 1.00 95.19 103 GLY A N 1
ATOM 834 C CA . GLY A 1 103 ? 2.207 -17.956 8.320 1.00 95.19 103 GLY A CA 1
ATOM 835 C C . GLY A 1 103 ? 2.874 -17.410 7.064 1.00 95.19 103 GLY A C 1
ATOM 836 O O . GLY A 1 103 ? 4.035 -17.758 6.828 1.00 95.19 103 GLY A O 1
ATOM 837 N N . PHE A 1 104 ? 2.190 -16.550 6.307 1.00 96.81 104 PHE A N 1
ATOM 838 C CA . PHE A 1 104 ? 2.811 -15.797 5.222 1.00 96.81 104 PHE A CA 1
ATOM 839 C C . PHE A 1 104 ? 3.804 -14.770 5.775 1.00 96.81 104 PHE A C 1
ATOM 841 O O . PHE A 1 104 ? 3.562 -14.124 6.798 1.00 96.81 104 PHE A O 1
ATOM 848 N N . SER A 1 105 ? 4.916 -14.589 5.075 1.00 95.62 105 SER A N 1
ATOM 849 C CA . SER A 1 105 ? 5.916 -13.562 5.363 1.00 95.62 105 SER A CA 1
ATOM 850 C C . SER A 1 105 ? 6.522 -13.015 4.072 1.00 95.62 105 SER A C 1
ATOM 852 O O . SER A 1 105 ? 6.108 -13.388 2.976 1.00 95.62 105 SER A O 1
ATOM 854 N N . ARG A 1 106 ? 7.546 -12.163 4.189 1.00 95.81 106 ARG A N 1
ATOM 855 C CA . ARG A 1 106 ? 8.312 -11.621 3.058 1.00 95.81 106 ARG A CA 1
ATOM 856 C C . ARG A 1 106 ? 8.739 -12.682 2.038 1.00 95.81 106 ARG A C 1
ATOM 858 O O . ARG A 1 106 ? 8.799 -12.387 0.852 1.00 95.81 106 ARG A O 1
ATOM 865 N N . LYS A 1 107 ? 9.031 -13.912 2.476 1.00 95.38 107 LYS A N 1
ATOM 866 C CA . LYS A 1 107 ? 9.434 -15.012 1.579 1.00 95.38 107 LYS A CA 1
ATOM 867 C C . LYS A 1 107 ? 8.353 -15.362 0.544 1.00 95.38 107 LYS A C 1
ATOM 869 O O . LYS A 1 107 ? 8.680 -15.900 -0.508 1.00 95.38 107 LYS A O 1
ATOM 874 N N . ASP A 1 108 ? 7.088 -15.103 0.874 1.00 96.19 108 ASP A N 1
ATOM 875 C CA . ASP A 1 108 ? 5.925 -15.440 0.056 1.00 96.19 108 ASP A CA 1
ATOM 876 C C . ASP A 1 108 ? 5.535 -14.280 -0.873 1.00 96.19 108 ASP A C 1
ATOM 878 O O . ASP A 1 108 ? 4.896 -14.505 -1.900 1.00 96.19 108 ASP A O 1
ATOM 882 N N . ASP A 1 109 ? 6.005 -13.061 -0.585 1.00 95.06 109 ASP A N 1
ATOM 883 C CA . ASP A 1 109 ? 5.927 -11.885 -1.462 1.00 95.06 109 ASP A CA 1
ATOM 884 C C . ASP A 1 109 ? 6.992 -11.984 -2.586 1.00 95.06 109 ASP A C 1
ATOM 886 O O . ASP A 1 109 ? 7.786 -11.077 -2.834 1.00 95.06 109 ASP A O 1
ATOM 890 N N . SER A 1 110 ? 7.045 -13.152 -3.235 1.00 89.81 110 SER A N 1
ATOM 891 C CA . SER A 1 110 ? 8.058 -13.533 -4.221 1.00 89.81 110 SER A CA 1
ATOM 892 C C . SER A 1 110 ? 7.634 -13.219 -5.654 1.00 89.81 110 SER A C 1
ATOM 894 O O . SER A 1 110 ? 6.452 -13.200 -6.003 1.00 89.81 110 SER A O 1
ATOM 896 N N . LEU A 1 111 ? 8.629 -12.986 -6.506 1.00 90.19 111 LEU A N 1
ATOM 897 C CA . LEU A 1 111 ? 8.433 -12.586 -7.894 1.00 90.19 111 LEU A CA 1
ATOM 898 C C . LEU A 1 111 ? 8.706 -13.777 -8.817 1.00 90.19 111 LEU A C 1
ATOM 900 O O . LEU A 1 111 ? 9.691 -14.490 -8.600 1.00 90.19 111 LEU A O 1
ATOM 904 N N . PRO A 1 112 ? 7.877 -14.016 -9.848 1.00 91.94 112 PRO A N 1
ATOM 905 C CA . PRO A 1 112 ? 8.110 -15.117 -10.775 1.00 91.94 112 PRO A CA 1
ATOM 906 C C . PRO A 1 112 ? 9.445 -14.961 -11.514 1.00 91.94 112 PRO A C 1
ATOM 908 O O . PRO A 1 112 ? 9.666 -13.947 -12.171 1.00 91.94 112 PRO A O 1
ATOM 911 N N . GLU A 1 113 ? 10.293 -15.996 -11.502 1.00 91.94 113 GLU A N 1
ATOM 912 C CA . GLU A 1 113 ? 11.615 -15.958 -12.165 1.00 91.94 113 GLU A CA 1
ATOM 913 C C . GLU A 1 113 ? 11.523 -15.629 -13.665 1.00 91.94 113 GLU A C 1
ATOM 915 O O . GLU A 1 113 ? 12.378 -14.945 -14.224 1.00 91.94 113 GLU A O 1
ATOM 920 N N . ARG A 1 114 ? 10.413 -16.020 -14.307 1.00 92.44 114 ARG A N 1
ATOM 921 C CA . ARG A 1 114 ? 10.120 -15.722 -15.716 1.00 92.44 114 ARG A CA 1
ATOM 922 C C . ARG A 1 114 ? 10.126 -14.222 -16.040 1.00 92.44 114 ARG A C 1
ATOM 924 O O . ARG A 1 114 ? 10.303 -13.869 -17.201 1.00 92.44 114 ARG A O 1
ATOM 931 N N . TRP A 1 115 ? 9.915 -13.340 -15.060 1.00 91.50 115 TRP A N 1
ATOM 932 C CA . TRP A 1 115 ? 9.932 -11.887 -15.276 1.00 91.50 115 TRP A CA 1
ATOM 933 C C . TRP A 1 115 ? 11.322 -11.345 -15.626 1.00 91.50 115 TRP A C 1
ATOM 935 O O . TRP A 1 115 ? 11.410 -10.309 -16.280 1.00 91.50 115 TRP A O 1
ATOM 945 N N . PHE A 1 116 ? 12.387 -12.042 -15.223 1.00 91.50 116 PHE A N 1
ATOM 946 C CA . PHE A 1 116 ? 13.776 -11.641 -15.480 1.00 91.50 116 PHE A CA 1
ATOM 947 C C . PHE A 1 116 ? 14.353 -12.266 -16.751 1.00 91.50 116 PHE A C 1
ATOM 949 O O . PHE A 1 116 ? 15.491 -12.002 -17.133 1.00 91.50 116 PHE A O 1
ATOM 956 N N . GLU A 1 117 ? 13.568 -13.100 -17.424 1.00 92.25 117 GLU A N 1
ATOM 957 C CA . GLU A 1 117 ? 13.921 -13.642 -18.720 1.00 92.25 117 GLU A CA 1
ATOM 958 C C . GLU A 1 117 ? 13.361 -12.747 -19.832 1.00 92.25 117 GLU A C 1
ATOM 960 O O . GLU A 1 117 ? 12.237 -12.245 -19.721 1.00 92.25 117 GLU A O 1
ATOM 965 N N . PRO A 1 118 ? 14.073 -12.588 -20.956 1.00 89.75 118 PRO A N 1
ATOM 966 C CA . PRO A 1 118 ? 13.557 -11.782 -22.044 1.00 89.75 118 PRO A CA 1
ATOM 967 C C . PRO A 1 118 ? 12.272 -12.367 -22.650 1.00 89.75 118 PRO A C 1
ATOM 969 O O . PRO A 1 118 ? 12.133 -13.579 -22.869 1.00 89.75 118 PRO A O 1
ATOM 972 N N . LEU A 1 119 ? 11.319 -11.484 -22.943 1.00 89.25 119 LEU A N 1
ATOM 973 C CA . LEU A 1 119 ? 10.080 -11.792 -23.649 1.00 89.25 119 LEU A CA 1
ATOM 974 C C . LEU A 1 119 ? 10.230 -11.433 -25.127 1.00 89.25 119 LEU A C 1
ATOM 976 O O . LEU A 1 119 ? 10.841 -10.427 -25.474 1.00 89.25 119 LEU A O 1
ATOM 980 N N . GLN A 1 120 ? 9.642 -12.238 -26.007 1.00 89.62 120 GLN A N 1
ATOM 981 C CA . GLN A 1 120 ? 9.584 -11.938 -27.436 1.00 89.62 120 GLN A CA 1
ATOM 982 C C . GLN A 1 120 ? 8.210 -11.352 -27.760 1.00 89.62 120 GLN A C 1
ATOM 984 O O . GLN A 1 120 ? 7.195 -12.031 -27.603 1.00 89.62 120 GLN A O 1
ATOM 989 N N . ALA A 1 121 ? 8.172 -10.097 -28.205 1.00 86.62 121 ALA A N 1
ATOM 990 C CA . ALA A 1 121 ? 6.947 -9.417 -28.616 1.00 86.62 121 ALA A CA 1
ATOM 991 C C . ALA A 1 121 ? 7.200 -8.624 -29.901 1.00 86.62 121 ALA A C 1
ATOM 993 O O . ALA A 1 121 ? 8.151 -7.851 -29.980 1.00 86.62 121 ALA A O 1
ATOM 994 N N . GLU A 1 122 ? 6.363 -8.831 -30.922 1.00 86.62 122 GLU A N 1
ATOM 995 C CA . GLU A 1 122 ? 6.450 -8.117 -32.211 1.00 86.62 122 GLU A CA 1
ATOM 996 C C . GLU A 1 122 ? 7.851 -8.169 -32.866 1.00 86.62 122 GLU A C 1
ATOM 998 O O . GLU A 1 122 ? 8.305 -7.213 -33.493 1.00 86.62 122 GLU A O 1
ATOM 1003 N N . GLY A 1 123 ? 8.567 -9.289 -32.702 1.00 87.94 123 GLY A N 1
ATOM 1004 C CA . GLY A 1 123 ? 9.922 -9.472 -33.240 1.00 87.94 123 GLY A CA 1
ATOM 1005 C C . GLY A 1 123 ? 11.018 -8.703 -32.492 1.00 87.94 123 GLY A C 1
ATOM 1006 O O . GLY A 1 123 ? 12.128 -8.576 -33.007 1.00 87.94 123 GLY A O 1
ATOM 1007 N N . LYS A 1 124 ? 10.720 -8.179 -31.299 1.00 89.44 124 LYS A N 1
ATOM 1008 C CA . LYS A 1 124 ? 11.678 -7.512 -30.416 1.00 89.44 124 LYS A CA 1
ATOM 1009 C C . LYS A 1 124 ? 11.777 -8.236 -29.084 1.00 89.44 124 LYS A C 1
ATOM 1011 O O . LYS A 1 124 ? 10.787 -8.736 -28.548 1.00 89.44 124 LYS A O 1
ATOM 1016 N N . GLU A 1 125 ? 12.985 -8.213 -28.540 1.00 90.69 125 GLU A N 1
ATOM 1017 C CA . GLU A 1 125 ? 13.228 -8.588 -27.159 1.00 90.69 125 GLU A CA 1
ATOM 1018 C C . GLU A 1 125 ? 12.727 -7.469 -26.236 1.00 90.69 125 GLU A C 1
ATOM 1020 O O . GLU A 1 125 ? 13.103 -6.304 -26.386 1.00 90.69 125 GLU A O 1
ATOM 1025 N N . VAL A 1 126 ? 11.850 -7.821 -25.300 1.00 91.62 126 VAL A N 1
ATOM 1026 C CA . VAL A 1 126 ? 11.316 -6.935 -24.267 1.00 91.62 126 VAL A CA 1
ATOM 1027 C C . VAL A 1 126 ? 11.741 -7.479 -22.916 1.00 91.62 126 VAL A C 1
ATOM 1029 O O . VAL A 1 126 ? 11.588 -8.667 -22.636 1.00 91.62 126 VAL A O 1
ATOM 1032 N N . ARG A 1 127 ? 12.267 -6.596 -22.075 1.00 93.19 127 ARG A N 1
ATOM 1033 C CA . ARG A 1 127 ? 12.708 -6.911 -20.717 1.00 93.19 127 ARG A CA 1
ATOM 1034 C C . ARG A 1 127 ? 11.860 -6.160 -19.705 1.00 93.19 127 ARG A C 1
ATOM 1036 O O . ARG A 1 127 ? 11.132 -5.232 -20.072 1.00 93.19 127 ARG A O 1
ATOM 1043 N N . LEU A 1 128 ? 11.925 -6.576 -18.446 1.00 93.38 128 LEU A N 1
ATOM 1044 C CA . LEU A 1 128 ? 11.271 -5.850 -17.370 1.00 93.38 128 LEU A CA 1
ATOM 1045 C C . LEU A 1 128 ? 12.002 -4.523 -17.154 1.00 93.38 128 LEU A C 1
ATOM 1047 O O . LEU A 1 128 ? 13.192 -4.510 -16.865 1.00 93.38 128 LEU A O 1
ATOM 1051 N N . MET A 1 129 ? 11.289 -3.414 -17.312 1.00 92.38 129 MET A N 1
ATOM 1052 C CA . MET A 1 129 ? 11.846 -2.069 -17.182 1.00 92.38 129 MET A CA 1
ATOM 1053 C C . MET A 1 129 ? 11.125 -1.303 -16.076 1.00 92.38 129 MET A C 1
ATOM 1055 O O . MET A 1 129 ? 9.981 -1.614 -15.736 1.00 92.38 129 MET A O 1
ATOM 1059 N N . ASP A 1 130 ? 11.762 -0.253 -15.572 1.00 91.75 130 ASP A N 1
ATOM 1060 C CA . ASP A 1 130 ? 11.097 0.756 -14.753 1.00 91.75 130 ASP A CA 1
ATOM 1061 C C . ASP A 1 130 ? 9.966 1.473 -15.521 1.00 91.75 130 ASP A C 1
ATOM 1063 O O . ASP A 1 130 ? 9.801 1.351 -16.741 1.00 91.75 130 ASP A O 1
ATOM 1067 N N . TYR A 1 131 ? 9.162 2.258 -14.797 1.00 89.56 131 TYR A N 1
ATOM 1068 C CA . TYR A 1 131 ? 7.959 2.894 -15.344 1.00 89.56 131 TYR A CA 1
ATOM 1069 C C . TYR A 1 131 ? 8.242 3.765 -16.581 1.00 89.56 131 TYR A C 1
ATOM 1071 O O . TYR A 1 131 ? 7.461 3.784 -17.535 1.00 89.56 131 TYR A O 1
ATOM 1079 N N . TYR A 1 132 ? 9.384 4.459 -16.592 1.00 88.56 132 TYR A N 1
ATOM 1080 C CA . TYR A 1 132 ? 9.798 5.331 -17.691 1.00 88.56 132 TYR A CA 1
ATOM 1081 C C . TYR A 1 132 ? 10.681 4.659 -18.743 1.00 88.56 132 TYR A C 1
ATOM 1083 O O . TYR A 1 132 ? 11.113 5.334 -19.685 1.00 88.56 132 TYR A O 1
ATOM 1091 N N . ARG A 1 133 ? 10.914 3.347 -18.624 1.00 89.81 133 ARG A N 1
ATOM 1092 C CA . ARG A 1 133 ? 11.762 2.551 -19.518 1.00 89.81 133 ARG A CA 1
ATOM 1093 C C . ARG A 1 133 ? 13.174 3.125 -19.667 1.00 89.81 133 ARG A C 1
ATOM 1095 O O . ARG A 1 133 ? 13.719 3.175 -20.769 1.00 89.81 133 ARG A O 1
ATOM 1102 N N . LYS A 1 134 ? 13.735 3.619 -18.568 1.00 89.12 134 LYS A N 1
ATOM 1103 C CA . LYS A 1 134 ? 15.098 4.140 -18.452 1.00 89.12 134 LYS A CA 1
ATOM 1104 C C . LYS A 1 134 ? 16.086 3.073 -18.009 1.00 89.12 134 LYS A C 1
ATOM 1106 O O . LYS A 1 134 ? 17.231 3.133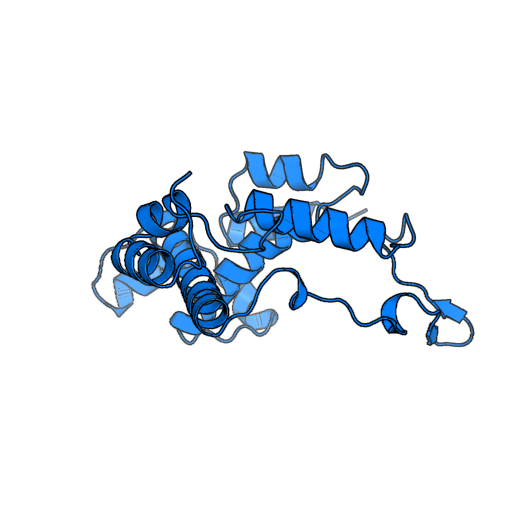 -18.445 1.00 89.12 134 LYS A O 1
ATOM 1111 N N . GLN A 1 135 ? 15.644 2.104 -17.212 1.00 91.00 135 GLN A N 1
ATOM 1112 C CA . GLN A 1 135 ? 16.490 1.021 -16.721 1.00 91.00 135 GLN A CA 1
ATOM 1113 C C . GLN A 1 135 ? 15.766 -0.324 -16.751 1.00 91.00 135 GLN A C 1
ATOM 1115 O O . GLN A 1 135 ? 14.560 -0.396 -16.511 1.00 91.00 135 GLN A O 1
ATOM 1120 N N . GLU A 1 136 ? 16.518 -1.378 -17.057 1.00 93.44 136 GLU A N 1
ATOM 1121 C CA . GLU A 1 136 ? 16.088 -2.760 -16.842 1.00 93.44 136 GLU A CA 1
ATOM 1122 C C . GLU A 1 136 ? 16.069 -3.041 -15.336 1.00 93.44 136 GLU A C 1
ATOM 1124 O O . GLU A 1 136 ? 16.963 -2.597 -14.619 1.00 93.44 136 GLU A O 1
ATOM 1129 N N . LEU A 1 137 ? 15.037 -3.735 -14.857 1.00 93.75 137 LEU A N 1
ATOM 1130 C CA . LEU A 1 137 ? 14.891 -4.091 -13.450 1.00 93.75 137 LEU A CA 1
ATOM 1131 C C . LEU A 1 137 ? 15.419 -5.499 -13.209 1.00 93.75 137 LEU A C 1
ATOM 1133 O O . LEU A 1 137 ? 14.945 -6.475 -13.794 1.00 93.75 137 LEU A O 1
ATOM 1137 N N . THR A 1 138 ? 16.370 -5.594 -12.294 1.00 94.25 138 THR A N 1
ATOM 1138 C CA . THR A 1 138 ? 16.905 -6.856 -11.798 1.00 94.25 138 THR A CA 1
ATOM 1139 C C . THR A 1 138 ? 16.090 -7.378 -10.614 1.00 94.25 138 THR A C 1
ATOM 1141 O O . THR A 1 138 ? 15.201 -6.709 -10.078 1.00 94.25 138 THR A O 1
ATOM 1144 N N . LYS A 1 139 ? 16.406 -8.596 -10.168 1.00 93.75 139 LYS A N 1
ATOM 1145 C CA . LYS A 1 139 ? 15.818 -9.173 -8.954 1.00 93.75 139 LYS A CA 1
ATOM 1146 C C . LYS A 1 139 ? 16.149 -8.347 -7.709 1.00 93.75 139 LYS A C 1
ATOM 1148 O O . LYS A 1 139 ? 15.285 -8.171 -6.854 1.00 93.75 139 LYS A O 1
ATOM 1153 N N . ASP A 1 140 ? 17.360 -7.804 -7.642 1.00 93.88 140 ASP A N 1
ATOM 1154 C CA . ASP A 1 140 ? 17.796 -6.963 -6.527 1.00 93.88 140 ASP A CA 1
ATOM 1155 C C . ASP A 1 140 ? 17.068 -5.615 -6.528 1.00 93.88 140 ASP A C 1
ATOM 1157 O O . ASP A 1 140 ? 16.631 -5.164 -5.471 1.00 93.88 140 ASP A O 1
ATOM 1161 N N . ASP A 1 141 ? 16.822 -5.026 -7.706 1.00 94.12 141 ASP A N 1
ATOM 1162 C CA . ASP A 1 141 ? 16.005 -3.811 -7.819 1.00 94.12 141 ASP A CA 1
ATOM 1163 C C . ASP A 1 141 ? 14.590 -4.033 -7.285 1.00 94.12 141 ASP A C 1
ATOM 1165 O O . ASP A 1 141 ? 14.064 -3.194 -6.554 1.00 94.12 141 ASP A O 1
ATOM 1169 N N . LEU A 1 142 ? 13.967 -5.167 -7.621 1.00 93.81 142 LEU A N 1
ATOM 1170 C CA . LEU A 1 142 ? 12.619 -5.464 -7.146 1.00 93.81 142 LEU A CA 1
ATOM 1171 C C . LEU A 1 142 ? 12.579 -5.795 -5.647 1.00 93.81 142 LEU A C 1
ATOM 1173 O O . LEU A 1 142 ? 11.613 -5.429 -4.982 1.00 93.81 142 LEU A O 1
ATOM 1177 N N . ASN A 1 143 ? 13.622 -6.420 -5.093 1.00 94.50 143 ASN A N 1
ATOM 1178 C CA . ASN A 1 143 ? 13.753 -6.592 -3.642 1.00 94.50 143 ASN A CA 1
ATOM 1179 C C . ASN A 1 143 ? 13.878 -5.241 -2.923 1.00 94.50 143 ASN A C 1
ATOM 1181 O O . ASN A 1 143 ? 13.188 -5.025 -1.930 1.00 94.50 143 ASN A O 1
ATOM 1185 N N . ALA A 1 144 ? 14.676 -4.311 -3.454 1.00 94.69 144 ALA A N 1
ATOM 1186 C CA . ALA A 1 144 ? 14.771 -2.953 -2.918 1.00 94.69 144 ALA A CA 1
ATOM 1187 C C . ALA A 1 144 ? 13.439 -2.191 -3.052 1.00 94.69 144 ALA A C 1
ATOM 1189 O O . ALA A 1 144 ? 13.035 -1.445 -2.164 1.00 94.69 144 ALA A O 1
ATOM 1190 N N . MET A 1 145 ? 12.706 -2.413 -4.144 1.00 95.19 145 MET A N 1
ATOM 1191 C CA . MET A 1 145 ? 11.355 -1.878 -4.319 1.00 95.19 145 MET A CA 1
ATOM 1192 C C . MET A 1 145 ? 10.357 -2.457 -3.303 1.00 95.19 145 MET A C 1
ATOM 1194 O O . MET A 1 145 ? 9.475 -1.729 -2.852 1.00 95.19 145 MET A O 1
ATOM 1198 N N . LEU A 1 146 ? 10.486 -3.729 -2.908 1.00 96.50 146 LEU A N 1
ATOM 1199 C CA . LEU A 1 146 ? 9.704 -4.303 -1.806 1.00 96.50 146 LEU A CA 1
ATOM 1200 C C . LEU A 1 146 ? 10.067 -3.664 -0.459 1.00 96.50 146 LEU A C 1
ATOM 1202 O O . LEU A 1 146 ? 9.168 -3.409 0.339 1.00 96.50 146 LEU A O 1
ATOM 1206 N N . ASP A 1 147 ? 11.342 -3.349 -0.220 1.00 97.12 147 ASP A N 1
ATOM 1207 C CA . ASP A 1 147 ? 11.774 -2.643 0.997 1.00 97.12 147 ASP A CA 1
ATOM 1208 C C . ASP A 1 147 ? 11.147 -1.251 1.088 1.00 97.12 147 ASP A C 1
ATOM 1210 O O . ASP A 1 147 ? 10.614 -0.873 2.133 1.00 97.12 147 ASP A O 1
ATOM 1214 N N . GLU A 1 148 ? 11.148 -0.510 -0.022 1.00 96.25 148 GLU A N 1
ATOM 1215 C CA . GLU A 1 148 ? 10.467 0.784 -0.133 1.00 96.25 148 GLU A CA 1
ATOM 1216 C C . GLU A 1 148 ? 8.967 0.654 0.115 1.00 96.25 148 GLU A C 1
ATOM 1218 O O . GLU A 1 148 ? 8.404 1.441 0.875 1.00 96.25 148 GLU A O 1
ATOM 1223 N N . TYR A 1 149 ? 8.329 -0.359 -0.480 1.00 97.62 149 TYR A N 1
ATOM 1224 C CA . TYR A 1 149 ? 6.916 -0.639 -0.254 1.00 97.62 149 TYR A CA 1
ATOM 1225 C C . TYR A 1 149 ? 6.636 -0.895 1.232 1.00 97.62 149 TYR A C 1
ATOM 1227 O O . TYR A 1 149 ? 5.754 -0.256 1.792 1.00 97.62 149 TYR A O 1
ATOM 1235 N N . TYR A 1 150 ? 7.392 -1.775 1.898 1.00 98.31 150 TYR A N 1
ATOM 1236 C CA . TYR A 1 150 ? 7.200 -2.074 3.322 1.00 98.31 150 TYR A CA 1
ATOM 1237 C C . TYR A 1 150 ? 7.468 -0.873 4.217 1.00 98.31 150 TYR A C 1
ATOM 1239 O O . TYR A 1 150 ? 6.700 -0.636 5.147 1.00 98.31 150 TYR A O 1
ATOM 1247 N N . THR A 1 151 ? 8.500 -0.094 3.910 1.00 97.38 151 THR A N 1
ATOM 1248 C CA . THR A 1 151 ? 8.822 1.127 4.652 1.00 97.38 151 THR A CA 1
ATOM 1249 C C . THR A 1 151 ? 7.665 2.118 4.576 1.00 97.38 151 THR A C 1
ATOM 1251 O O . THR A 1 151 ? 7.168 2.558 5.610 1.00 97.38 151 THR A O 1
ATOM 1254 N N . GLU A 1 152 ? 7.176 2.407 3.368 1.00 97.25 152 GLU A N 1
ATOM 1255 C CA . GLU A 1 152 ? 6.035 3.303 3.148 1.00 97.25 152 GLU A CA 1
ATOM 1256 C C . GLU A 1 152 ? 4.761 2.782 3.821 1.00 97.25 152 GLU A C 1
ATOM 1258 O O . GLU A 1 152 ? 3.963 3.539 4.369 1.00 97.25 152 GLU A O 1
ATOM 1263 N N . ARG A 1 153 ? 4.584 1.461 3.823 1.00 97.31 153 ARG A N 1
ATOM 1264 C CA . ARG A 1 153 ? 3.441 0.793 4.435 1.00 97.31 153 ARG A CA 1
ATOM 1265 C C . ARG A 1 153 ? 3.470 0.801 5.963 1.00 97.31 153 ARG A C 1
ATOM 1267 O O . ARG A 1 153 ? 2.438 0.519 6.565 1.00 97.31 153 ARG A O 1
ATOM 1274 N N . GLY A 1 154 ? 4.620 1.061 6.588 1.00 97.06 154 GLY A N 1
ATOM 1275 C CA . GLY A 1 154 ? 4.828 0.906 8.032 1.00 97.06 154 GLY A CA 1
ATOM 1276 C C . GLY A 1 154 ? 4.980 -0.556 8.474 1.00 97.06 154 GLY A C 1
ATOM 1277 O O . GLY A 1 154 ? 4.511 -0.941 9.552 1.00 97.06 154 GLY A O 1
ATOM 1278 N N . TRP A 1 155 ? 5.563 -1.399 7.621 1.00 97.50 155 TRP A N 1
ATOM 1279 C CA . TRP A 1 155 ? 5.820 -2.822 7.862 1.00 97.50 155 TRP A CA 1
ATOM 1280 C C . TRP A 1 155 ? 7.292 -3.064 8.223 1.00 97.50 155 TRP A C 1
ATOM 1282 O O . TRP A 1 155 ? 8.182 -2.313 7.833 1.00 97.50 155 TRP A O 1
ATOM 1292 N N . ASP A 1 156 ? 7.555 -4.146 8.954 1.00 96.25 156 ASP A N 1
ATOM 1293 C CA . ASP A 1 156 ? 8.906 -4.667 9.181 1.00 96.25 156 ASP A CA 1
ATOM 1294 C C . ASP A 1 156 ? 9.492 -5.112 7.832 1.00 96.25 156 ASP A C 1
ATOM 1296 O O . ASP A 1 156 ? 8.952 -6.020 7.196 1.00 96.25 156 ASP A O 1
ATOM 1300 N N . VAL A 1 157 ? 10.573 -4.460 7.392 1.00 96.62 157 VAL A N 1
ATOM 1301 C CA . VAL A 1 157 ? 11.185 -4.692 6.075 1.00 96.62 157 VAL A CA 1
ATOM 1302 C C . VAL A 1 157 ? 11.679 -6.131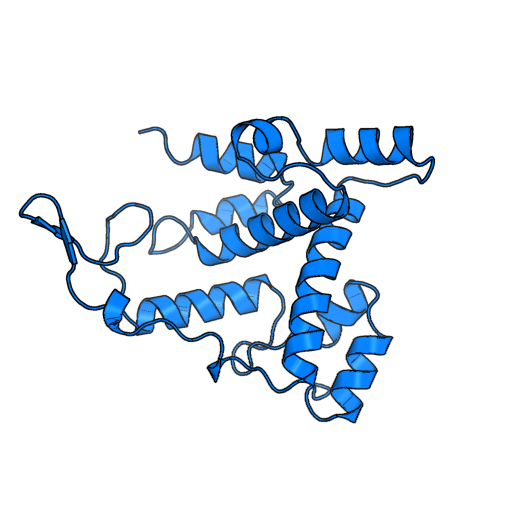 5.927 1.00 96.62 157 VAL A C 1
ATOM 1304 O O . VAL A 1 157 ? 11.479 -6.740 4.880 1.00 96.62 157 VAL A O 1
ATOM 1307 N N . GLU A 1 158 ? 12.241 -6.724 6.978 1.00 95.25 158 GLU A N 1
ATOM 1308 C CA . GLU A 1 158 ? 12.796 -8.080 6.927 1.00 95.25 158 GLU A CA 1
ATOM 1309 C C . GLU A 1 158 ? 11.695 -9.142 6.896 1.00 95.25 158 GLU A C 1
ATOM 1311 O O . GLU A 1 158 ? 11.797 -10.160 6.206 1.00 95.25 158 GLU A O 1
ATOM 1316 N N . LYS A 1 159 ? 10.610 -8.917 7.643 1.00 94.19 159 LYS A N 1
ATOM 1317 C CA . LYS A 1 159 ? 9.536 -9.907 7.792 1.00 94.19 159 LYS A CA 1
ATOM 1318 C C . LYS A 1 159 ? 8.380 -9.706 6.823 1.00 94.19 159 LYS A C 1
ATOM 1320 O O . LYS A 1 159 ? 7.647 -10.666 6.585 1.00 94.19 159 LYS A O 1
ATOM 1325 N N . GLY A 1 160 ? 8.197 -8.503 6.283 1.00 96.12 160 GLY A N 1
ATOM 1326 C CA . GLY A 1 160 ? 7.029 -8.121 5.489 1.00 96.12 160 GLY A CA 1
ATOM 1327 C C . GLY A 1 160 ? 5.739 -8.130 6.314 1.00 96.12 160 GLY A C 1
ATOM 1328 O O . GLY A 1 160 ? 4.706 -8.574 5.822 1.00 96.12 160 GLY A O 1
ATOM 1329 N N . ILE A 1 161 ? 5.797 -7.728 7.589 1.00 96.38 161 ILE A N 1
ATOM 1330 C CA . ILE A 1 161 ? 4.667 -7.803 8.534 1.00 96.38 161 ILE A CA 1
ATOM 1331 C C . ILE A 1 161 ? 4.301 -6.391 9.027 1.00 96.38 161 ILE A C 1
ATOM 1333 O O . ILE A 1 161 ? 5.214 -5.650 9.391 1.00 96.38 161 ILE A O 1
ATOM 1337 N N . PRO A 1 162 ? 3.005 -6.020 9.110 1.00 97.19 162 PRO A N 1
ATOM 1338 C CA . PRO A 1 162 ? 2.572 -4.760 9.720 1.00 97.19 162 PRO A CA 1
ATOM 1339 C C . PRO A 1 162 ? 3.138 -4.559 11.126 1.00 97.19 162 PRO A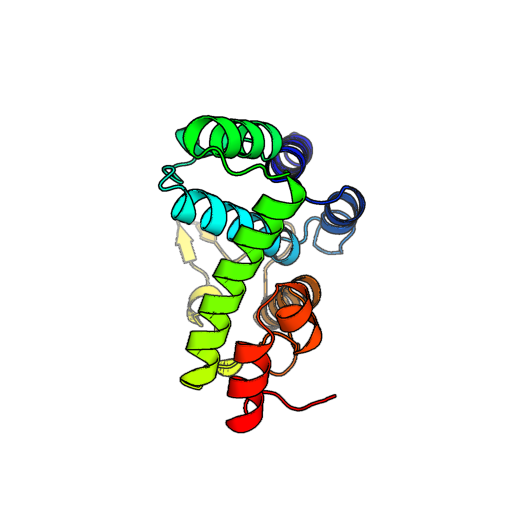 C 1
ATOM 1341 O O . PRO A 1 162 ? 3.055 -5.461 11.952 1.00 97.19 162 PRO A O 1
ATOM 1344 N N . THR A 1 163 ? 3.691 -3.386 11.434 1.00 96.75 163 THR A N 1
ATOM 1345 C CA . THR A 1 163 ? 4.193 -3.114 12.791 1.00 96.75 163 THR A CA 1
ATOM 1346 C C . THR A 1 163 ? 3.053 -2.993 13.808 1.00 96.75 163 THR A C 1
ATOM 1348 O O . THR A 1 163 ? 1.922 -2.631 13.473 1.00 96.75 163 THR A O 1
ATOM 1351 N N . LYS A 1 164 ? 3.350 -3.258 15.089 1.00 96.19 164 LYS A N 1
ATOM 1352 C CA . LYS A 1 164 ? 2.386 -3.072 16.189 1.00 96.19 164 LYS A CA 1
ATOM 1353 C C . LYS A 1 164 ? 1.887 -1.627 16.271 1.00 96.19 164 LYS A C 1
ATOM 1355 O O . LYS A 1 164 ? 0.699 -1.405 16.502 1.00 96.19 164 LYS A O 1
ATOM 1360 N N . GLU A 1 165 ? 2.783 -0.665 16.060 1.00 96.38 165 GLU A N 1
ATOM 1361 C CA . GLU A 1 165 ? 2.456 0.762 16.024 1.00 96.38 165 GLU A CA 1
ATOM 1362 C C . GLU A 1 165 ? 1.441 1.067 14.918 1.00 96.38 165 GLU A C 1
ATOM 1364 O O . GLU A 1 165 ? 0.377 1.615 15.204 1.00 96.38 165 GLU A O 1
ATOM 1369 N N . LEU A 1 166 ? 1.710 0.628 13.682 1.00 97.25 166 LEU A N 1
ATOM 1370 C CA . LEU A 1 166 ? 0.795 0.813 12.557 1.00 97.25 166 LEU A CA 1
ATOM 1371 C C . LEU A 1 166 ? -0.593 0.226 12.840 1.00 97.25 166 LEU A C 1
ATOM 1373 O O . LEU A 1 166 ? -1.601 0.904 12.646 1.00 97.25 166 LEU A O 1
ATOM 1377 N N . LEU A 1 167 ? -0.659 -1.027 13.300 1.00 97.69 167 LEU A N 1
ATOM 1378 C CA . LEU A 1 167 ? -1.934 -1.686 13.594 1.00 97.69 167 LEU A CA 1
ATOM 1379 C C . LEU A 1 167 ? -2.709 -0.939 14.687 1.00 97.69 167 LEU A C 1
ATOM 1381 O O . LEU A 1 167 ? -3.915 -0.740 14.554 1.00 97.69 167 LEU A O 1
ATOM 1385 N N . THR A 1 168 ? -2.023 -0.461 15.726 1.00 96.75 168 THR A N 1
ATOM 1386 C CA . THR A 1 168 ? -2.639 0.330 16.801 1.00 96.75 168 THR A CA 1
ATOM 1387 C C . THR A 1 168 ? -3.183 1.657 16.269 1.00 96.75 168 THR A C 1
ATOM 1389 O O . THR A 1 168 ? -4.339 1.987 16.531 1.00 96.75 168 THR A O 1
ATOM 1392 N N . ASN A 1 169 ? -2.403 2.375 15.456 1.00 96.75 169 ASN A N 1
ATOM 1393 C CA . ASN A 1 169 ? -2.802 3.648 14.845 1.00 96.75 169 ASN A CA 1
ATOM 1394 C C . ASN A 1 169 ? -4.005 3.502 13.899 1.00 96.75 169 ASN A C 1
ATOM 1396 O O . ASN A 1 169 ? -4.803 4.426 13.763 1.00 96.75 169 ASN A O 1
ATOM 1400 N N . LEU A 1 170 ? -4.173 2.331 13.279 1.00 97.56 170 LEU A N 1
ATOM 1401 C CA . LEU A 1 170 ? -5.332 2.007 12.445 1.00 97.56 170 LEU A CA 1
ATOM 1402 C C . LEU A 1 170 ? -6.543 1.491 13.244 1.00 97.56 170 LEU A C 1
ATOM 1404 O O . LEU A 1 170 ? -7.568 1.174 12.640 1.00 97.56 170 LEU A O 1
ATOM 1408 N N . GLY A 1 171 ? -6.462 1.415 14.576 1.00 97.38 171 GLY A N 1
ATOM 1409 C CA . GLY A 1 171 ? -7.544 0.930 15.438 1.00 97.38 171 GLY A CA 1
ATOM 1410 C C . GLY A 1 171 ? -7.678 -0.596 15.480 1.00 97.38 171 GLY A C 1
ATOM 1411 O O . GLY A 1 171 ? -8.770 -1.100 15.714 1.00 97.38 171 GLY A O 1
ATOM 1412 N N . MET A 1 172 ? -6.588 -1.327 15.235 1.00 97.81 172 MET A N 1
ATOM 1413 C CA . MET A 1 172 ? -6.512 -2.797 15.204 1.00 97.81 172 MET A CA 1
ATOM 1414 C C . MET A 1 172 ? -5.582 -3.342 16.304 1.00 97.81 172 MET A C 1
ATOM 1416 O O . MET A 1 172 ? -4.751 -4.224 16.069 1.00 97.81 172 MET A O 1
ATOM 1420 N N . ALA A 1 173 ? -5.664 -2.770 17.507 1.00 97.25 173 ALA A N 1
ATOM 1421 C CA . ALA A 1 173 ? -4.809 -3.153 18.634 1.00 97.25 173 ALA A CA 1
ATOM 1422 C C . ALA A 1 173 ? -5.029 -4.615 19.071 1.00 97.25 173 ALA A C 1
ATOM 1424 O O . ALA A 1 173 ? -4.071 -5.319 19.382 1.00 97.25 173 ALA A O 1
ATOM 1425 N N . ASP A 1 174 ? -6.272 -5.093 19.021 1.00 97.06 174 ASP A N 1
ATOM 1426 C CA . ASP A 1 174 ? -6.658 -6.480 19.293 1.00 97.06 174 ASP A CA 1
ATOM 1427 C C . ASP A 1 174 ? -5.975 -7.475 18.340 1.00 97.06 174 ASP A C 1
ATOM 1429 O O . ASP A 1 174 ? -5.472 -8.515 18.769 1.00 97.06 174 ASP A O 1
ATOM 1433 N N . ILE A 1 175 ? -5.877 -7.124 17.057 1.00 97.00 175 ILE A N 1
ATOM 1434 C CA . ILE A 1 175 ? -5.176 -7.921 16.043 1.00 97.00 175 ILE A CA 1
ATOM 1435 C C . ILE A 1 175 ? -3.671 -7.918 16.292 1.00 97.00 175 ILE A C 1
ATOM 1437 O O . ILE A 1 175 ? -3.020 -8.957 16.173 1.00 97.00 175 ILE A O 1
ATOM 1441 N N . ALA A 1 176 ? -3.104 -6.767 16.661 1.00 96.56 176 ALA A N 1
ATOM 1442 C CA . ALA A 1 176 ? -1.690 -6.681 16.999 1.00 96.56 176 ALA A CA 1
ATOM 1443 C C . ALA A 1 176 ? -1.344 -7.584 18.199 1.00 96.56 176 ALA A C 1
ATOM 1445 O O . ALA A 1 176 ? -0.332 -8.286 18.179 1.00 96.56 176 ALA A O 1
ATOM 1446 N N . GLU A 1 177 ? -2.205 -7.615 19.219 1.00 95.75 177 GLU A N 1
ATOM 1447 C CA . GLU A 1 177 ? -2.063 -8.509 20.369 1.00 95.75 177 GLU A CA 1
ATOM 1448 C C . GLU A 1 177 ? -2.197 -9.990 19.999 1.00 95.75 177 GLU A C 1
ATOM 1450 O O . GLU A 1 177 ? -1.424 -10.809 20.500 1.00 95.75 177 GLU A O 1
ATOM 1455 N N . ASP A 1 178 ? -3.155 -10.357 19.145 1.00 95.62 178 ASP A N 1
ATOM 1456 C CA . ASP A 1 178 ? -3.331 -11.742 18.686 1.00 95.62 178 ASP A CA 1
ATOM 1457 C C . ASP A 1 178 ? -2.093 -12.244 17.927 1.00 95.62 178 ASP A C 1
ATOM 1459 O O . ASP A 1 178 ? -1.524 -13.288 18.258 1.00 95.62 178 ASP A O 1
ATOM 1463 N N . LEU A 1 179 ? -1.590 -11.448 16.981 1.00 95.75 179 LEU A N 1
ATOM 1464 C CA . LEU A 1 179 ? -0.370 -11.768 16.242 1.00 95.75 179 LEU A CA 1
ATOM 1465 C C . LEU A 1 179 ? 0.862 -11.862 17.158 1.00 95.75 179 LEU A C 1
ATOM 1467 O O . LEU A 1 179 ? 1.734 -12.706 16.928 1.00 95.75 179 LEU A O 1
ATOM 1471 N N . ALA A 1 180 ? 0.944 -11.035 18.204 1.00 94.38 180 ALA A N 1
ATOM 1472 C CA . ALA A 1 180 ? 2.017 -11.109 19.194 1.00 94.38 180 ALA A CA 1
ATOM 1473 C C . ALA A 1 180 ? 1.938 -12.392 20.038 1.00 94.38 180 ALA A C 1
ATOM 1475 O O . ALA A 1 180 ? 2.946 -13.078 20.210 1.00 94.38 180 ALA A O 1
ATOM 1476 N N . LYS A 1 181 ? 0.740 -12.785 20.497 1.00 94.38 181 LYS A N 1
ATOM 1477 C CA . LYS A 1 181 ? 0.513 -14.044 21.238 1.00 94.38 181 LYS A CA 1
ATOM 1478 C C . LYS A 1 181 ? 0.907 -15.276 20.421 1.00 94.38 181 LYS A C 1
ATOM 1480 O O . LYS A 1 181 ? 1.395 -16.254 20.981 1.00 94.38 181 LYS A O 1
ATOM 1485 N N . GLN A 1 182 ? 0.744 -15.214 19.103 1.00 91.31 182 GLN A N 1
ATOM 1486 C CA . GLN A 1 182 ? 1.154 -16.266 18.168 1.00 91.31 182 GLN A CA 1
ATOM 1487 C C . GLN A 1 182 ? 2.642 -16.196 17.774 1.00 91.31 182 GLN A C 1
ATOM 1489 O O . GLN A 1 182 ? 3.105 -16.988 16.952 1.00 91.31 182 GLN A O 1
ATOM 1494 N N . GLY A 1 183 ? 3.406 -15.244 18.321 1.00 91.81 183 GLY A N 1
ATOM 1495 C CA . GLY A 1 183 ? 4.830 -15.063 18.033 1.00 91.81 183 GLY A CA 1
ATOM 1496 C C . GLY A 1 183 ? 5.130 -14.532 16.627 1.00 91.81 183 GLY A C 1
ATOM 1497 O O . GLY A 1 183 ? 6.269 -14.638 16.169 1.00 91.81 183 GLY A O 1
ATOM 1498 N N . ARG A 1 184 ? 4.127 -13.982 15.927 1.00 89.75 184 ARG A N 1
ATOM 1499 C CA . ARG A 1 184 ? 4.273 -13.374 14.591 1.00 89.75 184 ARG A CA 1
ATOM 1500 C C . ARG A 1 184 ? 4.777 -11.938 14.675 1.00 89.75 184 ARG A C 1
ATOM 1502 O O . ARG A 1 184 ? 5.597 -11.527 13.858 1.00 89.75 184 ARG A O 1
ATOM 1509 N N . LEU A 1 185 ? 4.320 -11.207 15.689 1.00 86.44 185 LEU A N 1
ATOM 1510 C CA . LEU A 1 185 ? 4.840 -9.898 16.067 1.00 86.44 185 LEU A CA 1
ATOM 1511 C C . LEU A 1 185 ? 5.715 -10.028 17.308 1.00 86.44 185 LEU A C 1
ATOM 1513 O O . LEU A 1 185 ? 5.388 -10.764 18.235 1.00 86.44 185 LEU A O 1
ATOM 1517 N N . ARG A 1 186 ? 6.834 -9.306 17.324 1.00 70.38 186 ARG A N 1
ATOM 1518 C CA . ARG A 1 186 ? 7.594 -9.059 18.549 1.00 70.38 186 ARG A CA 1
ATOM 1519 C C . ARG A 1 186 ? 7.345 -7.613 18.939 1.00 70.38 186 ARG A C 1
ATOM 1521 O O . ARG A 1 186 ? 7.313 -6.757 18.055 1.00 70.38 186 ARG A O 1
ATOM 1528 N N . ASP A 1 187 ? 7.158 -7.368 20.228 1.00 57.06 187 ASP A N 1
ATOM 1529 C CA . ASP A 1 187 ? 7.316 -6.016 20.750 1.00 57.06 187 ASP A CA 1
ATOM 1530 C C . ASP A 1 187 ? 8.752 -5.579 20.430 1.00 57.06 187 ASP A C 1
ATOM 1532 O O . ASP A 1 187 ? 9.675 -6.393 20.555 1.00 57.06 187 ASP A O 1
ATOM 1536 N N . GLY A 1 188 ? 8.895 -4.367 19.888 1.00 53.28 188 GLY A N 1
ATOM 1537 C CA . GLY A 1 188 ? 10.196 -3.793 19.539 1.00 53.28 188 GLY A CA 1
ATOM 1538 C C . GLY A 1 188 ? 11.171 -3.827 20.706 1.00 53.28 188 GLY A C 1
ATOM 1539 O O . GLY A 1 188 ? 10.718 -3.609 21.853 1.00 53.28 188 GLY A O 1
#

Secondary structure (DSSP, 8-state):
--SHHHHHHHHHHTT--HHHHHHTTSSTTSS-HHHHHHHHHHHHHHHHHTT---SHHHHTT--HHHHHHHHHHHH-----HHHHHHHHHHHHHHHHHHHHHTT--TTTS---GGGGSPEEETTEEE--B-TTSSSBPPHHHHHHHHHH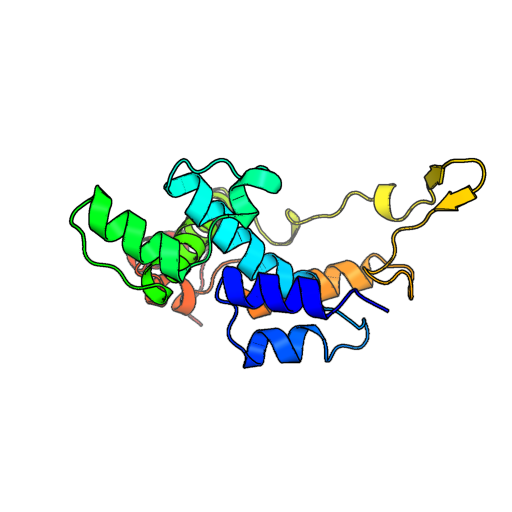HHHHHTEETTTTEE-HHHHHHTT-HHHHHHHHHTTSS---